Protein 7ANI (pdb70)

Foldseek 3Di:
DDWDKDWDADPQDGLKIKIDIDWDDDPVGIDHDLDDQVVPVVSDPDSWGFDDKDKDKFFAQAKDFFFAAQFKKKKKAWPAAKKWKKKAQCDPVDPRHLEMDIDIGHPVRTIIMIHDGRMTIMMHGHGRMIMMMMTMIGVPGGPDTDDPCPPSNRDDDPDPDGDYDPVSD/DDWDWDADPPDGLKIKIDWDWADDPVGIDTDLDDQVPPVVSDPPPKGWDDKDKDKFFAQAKDFFKAFQFKKKKKAWPAAKKWKKKAQCDPVDPRHLEMDIDIGHPVRTIIMTHGGRMTIMMHGHGRMIMMMMIMMGPDDPDDGPGMDTDDPCHPSNRDDDPDPQGDYDPVSCVVPDPDD

B-factor: mean 23.08, std 9.25, range [12.71, 72.36]

Secondary structure (DSSP, 8-state):
----EEEEE-SSSTT-EEEEE--EEETTEEEEEEEEHHHHGGGSGGG----EEEEEEEETTBEEEEEE-SS-EEEEEEEES-EEEEEEE--TTSTTTT-EEEEEEBTTB--EEEE-TTEEEEEEE-SSEEEEEEEEE-----SEE--TT-TTT----S-S--B-SGGG-/--EEEEE-SSSTT-EEEEE-EEEETTEEEEEEEEHHHHGGGSSTT----EEEEEEEETTBEEEEEE-SS-EEEEEEEES-EEEEEEE--TTSTTTT-EEEEEEBTTB--EEEE-TTEEEEEEE-SSEEEEEEEEE-S-SSSPPSS-EE--TT-TTT----S-SS-B-SGGGGGGS----

Radius of gyration: 20.81 Å; Cα contacts (8 Å, |Δi|>4): 854; chains: 2; bounding box: 48×40×61 Å

Structure (mmCIF, N/CA/C/O backbone):
data_7ANI
#
_entry.id   7ANI
#
_cell.length_a   47.750
_cell.length_b   68.190
_cell.length_c   53.670
_cell.angle_alpha   90.000
_cell.angle_beta   91.360
_cell.angle_gamma   90.000
#
_symmetry.space_group_name_H-M   'P 1 21 1'
#
loop_
_entity.id
_entity.type
_entity.pdbx_description
1 polymer 'Thymidine diphospho-4-keto-rhamnose 3,5-epimerase'
2 non-polymer GLYCEROL
3 water water
#
loop_
_atom_site.group_PDB
_atom_site.id
_atom_site.type_symbol
_atom_site.label_atom_id
_atom_site.label_alt_id
_atom_site.label_comp_id
_atom_site.label_asym_id
_atom_site.label_entity_id
_atom_site.label_seq_id
_atom_site.pdbx_PDB_ins_code
_atom_site.Cartn_x
_atom_site.Cartn_y
_atom_site.Cartn_z
_atom_site.occupancy
_atom_site.B_iso_or_equiv
_atom_site.auth_seq_id
_atom_site.auth_comp_id
_atom_site.auth_asym_id
_atom_site.auth_atom_id
_atom_site.pdbx_PDB_model_num
ATOM 1 N N . MET A 1 3 ? 31.800 27.738 59.366 1.00 41.11 3 MET A N 1
ATOM 2 C CA . MET A 1 3 ? 30.715 27.702 58.328 1.00 37.53 3 MET A CA 1
ATOM 3 C C . MET A 1 3 ? 31.029 26.639 57.298 1.00 36.34 3 MET A C 1
ATOM 4 O O . MET A 1 3 ? 32.159 26.548 56.817 1.00 38.35 3 MET A O 1
ATOM 9 N N . ALA A 1 4 ? 30.021 25.863 56.949 1.00 33.47 4 ALA A N 1
ATOM 10 C CA . ALA A 1 4 ? 30.163 24.843 55.927 1.00 31.79 4 ALA A CA 1
ATOM 11 C C . ALA A 1 4 ? 30.529 25.505 54.579 1.00 28.07 4 ALA A C 1
ATOM 12 O O . ALA A 1 4 ? 30.088 26.614 54.270 1.00 32.48 4 ALA A O 1
ATOM 14 N N . ILE A 1 5 ? 31.377 24.860 53.815 1.00 21.17 5 ILE A N 1
ATOM 15 C CA . ILE A 1 5 ? 31.664 25.296 52.447 1.00 21.26 5 ILE A CA 1
ATOM 16 C C . ILE A 1 5 ? 31.235 24.160 51.563 1.00 19.86 5 ILE A C 1
ATOM 17 O O . ILE A 1 5 ? 31.771 23.042 51.638 1.00 20.53 5 ILE A O 1
ATOM 22 N N . GLU A 1 6 ? 30.241 24.433 50.708 1.00 17.80 6 GLU A N 1
ATOM 23 C CA . GLU A 1 6 ? 29.697 23.412 49.813 1.00 19.47 6 GLU A CA 1
ATOM 24 C C . GLU A 1 6 ? 29.475 23.992 48.411 1.00 16.73 6 GLU A C 1
ATOM 25 O O . GLU A 1 6 ? 29.268 25.206 48.264 1.00 19.17 6 GLU A O 1
ATOM 31 N N . PHE A 1 7 ? 29.510 23.107 47.422 1.00 15.59 7 PHE A N 1
ATOM 32 C CA . PHE A 1 7 ? 29.191 23.490 46.059 1.00 15.28 7 PHE A CA 1
ATOM 33 C C . PHE A 1 7 ? 28.257 22.477 45.424 1.00 16.69 7 PHE A C 1
ATOM 34 O O . PHE A 1 7 ? 28.464 21.285 45.509 1.00 16.89 7 PHE A O 1
ATOM 42 N N . ASN A 1 8 ? 27.240 22.999 44.726 1.00 15.79 8 ASN A N 1
ATOM 43 C CA A ASN A 1 8 ? 26.465 22.199 43.801 0.50 15.83 8 ASN A CA 1
ATOM 44 C CA B ASN A 1 8 ? 26.453 22.188 43.788 0.50 16.10 8 ASN A CA 1
ATOM 45 C C . ASN A 1 8 ? 27.173 22.333 42.461 1.00 15.49 8 ASN A C 1
ATOM 46 O O . ASN A 1 8 ? 27.366 23.452 42.013 1.00 18.68 8 ASN A O 1
ATOM 55 N N . ILE A 1 9 ? 27.564 21.207 41.848 1.00 15.46 9 ILE A N 1
ATOM 56 C CA . ILE A 1 9 ? 28.344 21.231 40.620 1.00 16.89 9 ILE A CA 1
ATOM 57 C C . ILE A 1 9 ? 27.587 20.446 39.548 1.00 16.76 9 ILE A C 1
ATOM 58 O O . ILE A 1 9 ? 27.464 19.240 39.642 1.00 18.43 9 ILE A O 1
ATOM 63 N N . GLN A 1 10 ? 27.067 21.164 38.559 1.00 18.31 10 GLN A N 1
ATOM 64 C CA . GLN A 1 10 ? 26.214 20.556 37.541 1.00 19.28 10 GLN A CA 1
ATOM 65 C C . GLN A 1 10 ? 26.884 20.757 36.186 1.00 18.74 10 GLN A C 1
ATOM 66 O O . GLN A 1 10 ? 27.286 21.849 35.844 1.00 22.17 10 GLN A O 1
ATOM 72 N N . GLU A 1 11 ? 26.999 19.696 35.413 1.00 18.93 11 GLU A N 1
ATOM 73 C CA . GLU A 1 11 ? 27.424 19.841 34.036 1.00 19.97 11 GLU A CA 1
ATOM 74 C C . GLU A 1 11 ? 26.264 20.380 33.208 1.00 19.63 11 GLU A C 1
ATOM 75 O O . GLU A 1 11 ? 25.107 19.984 33.408 1.00 20.87 11 GLU A O 1
ATOM 81 N N . SER A 1 12 ? 26.573 21.300 32.292 1.00 18.71 12 SER A N 1
ATOM 82 C CA . SER A 1 12 ? 25.580 21.810 31.361 1.00 18.67 12 SER A CA 1
ATOM 83 C C . SER A 1 12 ? 25.008 20.687 30.497 1.00 19.99 12 SER A C 1
ATOM 84 O O . SER A 1 12 ? 25.728 19.813 30.012 1.00 20.83 12 SER A O 1
ATOM 87 N N . LYS A 1 13 ? 23.695 20.745 30.321 1.00 19.59 13 LYS A N 1
ATOM 88 C CA . LYS A 1 13 ? 22.937 19.863 29.398 1.00 18.82 13 LYS A CA 1
ATOM 89 C C . LYS A 1 13 ? 22.889 20.411 27.974 1.00 19.94 13 LYS A C 1
ATOM 90 O O . LYS A 1 13 ? 22.369 19.737 27.085 1.00 20.53 13 LYS A O 1
ATOM 96 N N . ILE A 1 14 ? 23.405 21.625 27.782 1.00 20.15 14 ILE A N 1
ATOM 97 C CA . ILE A 1 14 ? 23.345 22.347 26.502 1.00 20.30 14 ILE A CA 1
ATOM 98 C C . ILE A 1 14 ? 24.702 22.313 25.809 1.00 20.00 14 ILE A C 1
ATOM 99 O O . ILE A 1 14 ? 24.790 22.046 24.603 1.00 23.30 14 ILE A O 1
ATOM 104 N N . LEU A 1 15 ? 25.770 22.523 26.584 1.00 19.62 15 LEU A N 1
ATOM 105 C CA . LEU A 1 15 ? 27.122 22.620 26.043 1.00 20.14 15 LEU A CA 1
ATOM 106 C C . LEU A 1 15 ? 28.078 21.711 26.812 1.00 19.42 15 LEU A C 1
ATOM 107 O O . LEU A 1 15 ? 28.402 21.949 27.994 1.00 20.61 15 LEU A O 1
ATOM 112 N N . LYS A 1 16 ? 28.514 20.643 26.176 1.00 21.70 16 LYS A N 1
ATOM 113 C CA . LYS A 1 16 ? 29.349 19.675 26.867 1.00 21.71 16 LYS A CA 1
ATOM 114 C C . LYS A 1 16 ? 30.666 20.321 27.334 1.00 21.20 16 LYS A C 1
ATOM 115 O O . LYS A 1 16 ? 31.362 20.951 26.561 1.00 24.42 16 LYS A O 1
ATOM 121 N N . GLY A 1 17 ? 31.011 20.123 28.610 1.00 19.93 17 GLY A N 1
ATOM 122 C CA . GLY A 1 17 ? 32.263 20.628 29.231 1.00 20.11 17 GLY A CA 1
ATOM 123 C C . GLY A 1 17 ? 32.013 21.831 30.126 1.00 18.72 17 GLY A C 1
ATOM 124 O O . GLY A 1 17 ? 32.830 22.163 30.967 1.00 19.82 17 GLY A O 1
ATOM 125 N N . VAL A 1 18 ? 30.878 22.524 29.955 1.00 17.10 18 VAL A N 1
ATOM 126 C CA . VAL A 1 18 ? 30.555 23.681 30.806 1.00 16.85 18 VAL A CA 1
ATOM 127 C C . VAL A 1 18 ? 30.025 23.194 32.138 1.00 17.38 18 VAL A C 1
ATOM 128 O O . VAL A 1 18 ? 29.253 22.263 32.213 1.00 19.28 18 VAL A O 1
ATOM 132 N N . TYR A 1 19 ? 30.491 23.817 33.224 1.00 16.92 19 TYR A N 1
ATOM 133 C CA . TYR A 1 19 ? 29.938 23.525 34.550 1.00 16.73 19 TYR A CA 1
ATOM 134 C C . TYR A 1 19 ? 29.272 24.748 35.135 1.00 15.99 19 TYR A C 1
ATOM 135 O O . TYR A 1 19 ? 29.724 25.889 34.931 1.00 17.61 19 TYR A O 1
ATOM 144 N N . ILE A 1 20 ? 28.166 24.503 35.853 1.00 16.15 20 ILE A N 1
ATOM 145 C CA . ILE A 1 20 ? 27.421 25.533 36.566 1.00 17.66 20 ILE A CA 1
ATOM 146 C C . ILE A 1 20 ? 27.514 25.154 38.039 1.00 17.22 20 ILE A C 1
ATOM 147 O O . ILE A 1 20 ? 27.029 24.112 38.474 1.00 17.12 20 ILE A O 1
ATOM 152 N N . ILE A 1 21 ? 28.170 26.050 38.774 1.00 15.76 21 ILE A N 1
ATOM 153 C CA . ILE A 1 21 ? 28.581 25.792 40.167 1.00 15.74 21 ILE A CA 1
ATOM 154 C C . ILE A 1 21 ? 27.875 26.798 41.044 1.00 15.76 21 ILE A C 1
ATOM 155 O O . ILE A 1 21 ? 27.896 28.008 40.767 1.00 16.77 21 ILE A O 1
ATOM 160 N N . THR A 1 22 ? 27.182 26.313 42.062 1.00 16.33 22 THR A N 1
ATOM 161 C CA . THR A 1 22 ? 26.478 27.192 42.974 1.00 16.17 22 THR A CA 1
ATOM 162 C C . THR A 1 22 ? 27.010 26.979 44.415 1.00 15.43 22 THR A C 1
ATOM 163 O O . THR A 1 22 ? 26.938 25.869 44.936 1.00 15.70 22 THR A O 1
ATOM 167 N N . PRO A 1 23 ? 27.507 28.048 45.042 1.00 15.45 23 PRO A N 1
ATOM 168 C CA . PRO A 1 23 ? 28.001 27.948 46.431 1.00 15.19 23 PRO A CA 1
ATOM 169 C C . PRO A 1 23 ? 26.853 28.072 47.407 1.00 15.98 23 PRO A C 1
ATOM 170 O O . PRO A 1 23 ? 25.798 28.627 47.073 1.00 18.42 23 PRO A O 1
ATOM 174 N N . ASN A 1 24 ? 27.030 27.578 48.633 1.00 16.42 24 ASN A N 1
ATOM 175 C CA . ASN A 1 24 ? 26.124 27.953 49.691 1.00 17.68 24 ASN A CA 1
ATOM 176 C C . ASN A 1 24 ? 26.477 29.400 50.079 1.00 18.20 24 ASN A C 1
ATOM 177 O O . ASN A 1 24 ? 27.603 29.849 49.874 1.00 21.42 24 ASN A O 1
ATOM 182 N N . LYS A 1 25 ? 25.532 30.134 50.591 1.00 18.67 25 LYS A N 1
ATOM 183 C CA A LYS A 1 25 ? 25.739 31.499 51.007 0.50 21.28 25 LYS A CA 1
ATOM 184 C CA B LYS A 1 25 ? 25.726 31.522 51.013 0.50 20.98 25 LYS A CA 1
ATOM 185 C C . LYS A 1 25 ? 25.038 31.727 52.333 1.00 22.43 25 LYS A C 1
ATOM 186 O O . LYS A 1 25 ? 23.974 31.167 52.584 1.00 28.47 25 LYS A O 1
ATOM 197 N N . PHE A 1 26 ? 25.654 32.546 53.179 1.00 21.96 26 PHE A N 1
ATOM 198 C CA . PHE A 1 26 ? 25.102 32.900 54.476 1.00 23.55 26 PHE A CA 1
ATOM 199 C C . PHE A 1 26 ? 24.717 34.366 54.397 1.00 22.65 26 PHE A C 1
ATOM 200 O O . PHE A 1 26 ? 25.581 35.188 54.201 1.00 25.94 26 PHE A O 1
ATOM 208 N N . ARG A 1 27 ? 23.423 34.673 54.514 1.00 20.60 27 ARG A N 1
ATOM 209 C CA . ARG A 1 27 ? 22.917 36.041 54.436 1.00 21.54 27 ARG A CA 1
ATOM 210 C C . ARG A 1 27 ? 22.227 36.421 55.721 1.00 20.53 27 ARG A C 1
ATOM 211 O O . ARG A 1 27 ? 21.471 35.619 56.290 1.00 24.20 27 ARG A O 1
ATOM 219 N N . ASP A 1 28 ? 22.447 37.669 56.152 1.00 19.32 28 ASP A N 1
ATOM 220 C CA . ASP A 1 28 ? 21.649 38.259 57.211 1.00 21.38 28 ASP A CA 1
ATOM 221 C C . ASP A 1 28 ? 21.525 39.758 56.955 1.00 19.07 28 ASP A C 1
ATOM 222 O O . ASP A 1 28 ? 21.888 40.218 55.881 1.00 20.04 28 ASP A O 1
ATOM 227 N N . LEU A 1 29 ? 20.992 40.516 57.911 1.00 19.31 29 LEU A N 1
ATOM 228 C CA . LEU A 1 29 ? 20.790 41.932 57.721 1.00 20.49 29 LEU A CA 1
ATOM 229 C C . LEU A 1 29 ? 22.066 42.730 57.476 1.00 19.01 29 LEU A C 1
ATOM 230 O O . LEU A 1 29 ? 22.029 43.836 56.926 1.00 21.22 29 LEU A O 1
ATOM 235 N N . ARG A 1 30 ? 23.205 42.228 57.963 1.00 18.07 30 ARG A N 1
ATOM 236 C CA . ARG A 1 30 ? 24.479 42.917 57.766 1.00 17.91 30 ARG A CA 1
ATOM 237 C C . ARG A 1 30 ? 25.071 42.755 56.377 1.00 16.35 30 ARG A C 1
ATOM 238 O O . ARG A 1 30 ? 25.933 43.548 55.969 1.00 16.33 30 ARG A O 1
ATOM 246 N N . GLY A 1 31 ? 24.723 41.666 55.701 1.00 15.82 31 GLY A N 1
ATOM 247 C CA . GLY A 1 31 ? 25.310 41.326 54.412 1.00 17.68 31 GLY A CA 1
ATOM 248 C C . GLY A 1 31 ? 25.345 39.838 54.158 1.00 16.08 31 GLY A C 1
ATOM 249 O O . GLY A 1 31 ? 24.463 39.110 54.622 1.00 18.60 31 GLY A O 1
ATOM 250 N N . GLU A 1 32 ? 26.339 39.390 53.396 1.00 16.16 32 GLU A N 1
ATOM 251 C CA . GLU A 1 32 ? 26.471 38.006 52.992 1.00 17.63 32 GLU A CA 1
ATOM 252 C C . GLU A 1 32 ? 27.917 37.564 52.992 1.00 17.45 32 GLU A C 1
ATOM 253 O O . GLU A 1 32 ? 28.800 38.343 52.658 1.00 16.62 32 GLU A O 1
ATOM 259 N N . ILE A 1 33 ? 28.128 36.285 53.303 1.00 17.44 33 ILE A N 1
ATOM 260 C CA . ILE A 1 33 ? 29.431 35.640 53.259 1.00 17.57 33 ILE A CA 1
ATOM 261 C C . ILE A 1 33 ? 29.304 34.386 52.401 1.00 16.90 33 ILE A C 1
ATOM 262 O O . ILE A 1 33 ? 28.374 33.610 52.569 1.00 19.33 33 ILE A O 1
ATOM 267 N N . TRP A 1 34 ? 30.291 34.151 51.531 1.00 16.32 34 TRP A N 1
ATOM 268 C CA . TRP A 1 34 ? 30.303 32.936 50.709 1.00 15.42 34 TRP A CA 1
ATOM 269 C C . TRP A 1 34 ? 31.688 32.667 50.133 1.00 15.18 34 TRP A C 1
ATOM 270 O O . TRP A 1 34 ? 32.472 33.608 49.949 1.00 16.85 34 TRP A O 1
ATOM 281 N N . THR A 1 35 ? 31.954 31.391 49.851 1.00 14.32 35 THR A N 1
ATOM 282 C CA . THR A 1 35 ? 33.204 30.963 49.254 1.00 14.62 35 THR A CA 1
ATOM 283 C C . THR A 1 35 ? 32.959 30.639 47.766 1.00 15.16 35 THR A C 1
ATOM 284 O O . THR A 1 35 ? 32.114 29.809 47.437 1.00 16.54 35 THR A O 1
ATOM 288 N N . ALA A 1 36 ? 33.688 31.342 46.894 1.00 14.06 36 ALA A N 1
ATOM 289 C CA . ALA A 1 36 ? 33.523 31.206 45.439 1.00 15.06 36 ALA A CA 1
ATOM 290 C C . ALA A 1 36 ? 34.275 30.033 44.857 1.00 13.89 36 ALA A C 1
ATOM 291 O O . ALA A 1 36 ? 33.994 29.567 43.784 1.00 15.52 36 ALA A O 1
ATOM 293 N N . PHE A 1 37 ? 35.344 29.600 45.565 1.00 13.99 37 PHE A N 1
ATOM 294 C CA . PHE A 1 37 ? 36.289 28.639 44.994 1.00 13.80 37 PHE A CA 1
ATOM 295 C C . PHE A 1 37 ? 37.088 27.976 46.104 1.00 12.99 37 PHE A C 1
ATOM 296 O O . PHE A 1 37 ? 37.557 28.694 47.019 1.00 14.30 37 PHE A O 1
ATOM 304 N N . THR A 1 38 ? 37.250 26.664 45.999 1.00 13.54 38 THR A N 1
ATOM 305 C CA . THR A 1 38 ? 38.376 26.008 46.665 1.00 13.99 38 THR A CA 1
ATOM 306 C C . THR A 1 38 ? 39.098 25.162 45.636 1.00 13.53 38 THR A C 1
ATOM 307 O O . THR A 1 38 ? 38.482 24.601 44.704 1.00 14.68 38 THR A O 1
ATOM 311 N N . SER A 1 39 ? 40.433 25.052 45.781 1.00 14.51 39 SER A N 1
ATOM 312 C CA . SER A 1 39 ? 41.219 24.263 44.844 1.00 15.55 39 SER A CA 1
ATOM 313 C C . SER A 1 39 ? 40.746 22.822 44.862 1.00 15.56 39 SER A C 1
ATOM 314 O O . SER A 1 39 ? 40.573 22.189 43.834 1.00 17.01 39 SER A O 1
ATOM 317 N N . LYS A 1 40 ? 40.593 22.281 46.067 1.00 15.83 40 LYS A N 1
ATOM 318 C CA . LYS A 1 40 ? 40.188 20.908 46.215 1.00 20.52 40 LYS A CA 1
ATOM 319 C C . LYS A 1 40 ? 38.901 20.560 45.479 1.00 19.21 40 LYS A C 1
ATOM 320 O O . LYS A 1 40 ? 38.830 19.508 44.854 1.00 22.52 40 LYS A O 1
ATOM 326 N N . ALA A 1 41 ? 37.870 21.423 45.577 1.00 18.83 41 ALA A N 1
ATOM 327 C CA . ALA A 1 41 ? 36.570 21.123 45.005 1.00 18.40 41 ALA A CA 1
ATOM 328 C C . ALA A 1 41 ? 36.496 21.442 43.509 1.00 18.37 41 ALA A C 1
ATOM 329 O O . ALA A 1 41 ? 35.714 20.787 42.773 1.00 22.58 41 ALA A O 1
ATOM 331 N N . VAL A 1 42 ? 37.213 22.468 43.073 1.00 16.64 42 VAL A N 1
ATOM 332 C CA . VAL A 1 42 ? 36.990 23.031 41.714 1.00 15.84 42 VAL A CA 1
ATOM 333 C C . VAL A 1 42 ? 38.138 22.785 40.737 1.00 16.19 42 VAL A C 1
ATOM 334 O O . VAL A 1 42 ? 37.904 22.527 39.545 1.00 16.96 42 VAL A O 1
ATOM 338 N N . ASP A 1 43 ? 39.400 22.794 41.205 1.00 16.50 43 ASP A N 1
ATOM 339 C CA . ASP A 1 43 ? 40.497 22.463 40.285 1.00 15.94 43 ASP A CA 1
ATOM 340 C C . ASP A 1 43 ? 40.343 21.025 39.723 1.00 16.51 43 ASP A C 1
ATOM 341 O O . ASP A 1 43 ? 40.793 20.770 38.623 1.00 17.70 43 ASP A O 1
ATOM 346 N N . LYS A 1 44 ? 39.682 20.138 40.482 1.00 17.79 44 LYS A N 1
ATOM 347 C CA . LYS A 1 44 ? 39.437 18.762 40.075 1.00 18.65 44 LYS A CA 1
ATOM 348 C C . LYS A 1 44 ? 38.650 18.668 38.755 1.00 17.53 44 LYS A C 1
ATOM 349 O O . LYS A 1 44 ? 38.711 17.632 38.102 1.00 20.21 44 LYS A O 1
ATOM 355 N N . LEU A 1 45 ? 37.937 19.740 38.383 1.00 17.17 45 LEU A N 1
ATOM 356 C CA . LEU A 1 45 ? 37.148 19.764 37.149 1.00 17.12 45 LEU A CA 1
ATOM 357 C C . LEU A 1 45 ? 37.958 20.019 35.892 1.00 17.97 45 LEU A C 1
ATOM 358 O O . LEU A 1 45 ? 37.470 19.750 34.777 1.00 20.58 45 LEU A O 1
ATOM 363 N N . LEU A 1 46 ? 39.172 20.511 36.048 1.00 17.59 46 LEU A N 1
ATOM 364 C CA . LEU A 1 46 ? 40.081 20.775 34.947 1.00 17.17 46 LEU A CA 1
ATOM 365 C C . LEU A 1 46 ? 40.802 19.505 34.515 1.00 18.38 46 LEU A C 1
ATOM 366 O O . LEU A 1 46 ? 40.958 18.556 35.296 1.00 18.84 46 LEU A O 1
ATOM 371 N N . PRO A 1 47 ? 41.317 19.492 33.285 1.00 18.95 47 PRO A N 1
ATOM 372 C CA . PRO A 1 47 ? 41.999 18.308 32.826 1.00 20.15 47 PRO A CA 1
ATOM 373 C C . PRO A 1 47 ? 43.441 18.151 33.293 1.00 19.61 47 PRO A C 1
ATOM 374 O O . PRO A 1 47 ? 44.181 19.131 33.349 1.00 20.98 47 PRO A O 1
ATOM 378 N N . ASN A 1 48 ? 43.827 16.906 33.582 1.00 20.00 48 ASN A N 1
ATOM 379 C CA . ASN A 1 48 ? 45.259 16.536 33.728 1.00 21.67 48 ASN A CA 1
ATOM 380 C C . ASN A 1 48 ? 46.066 17.416 34.711 1.00 20.91 48 ASN A C 1
ATOM 381 O O . ASN A 1 48 ? 47.257 17.795 34.494 1.00 22.10 48 ASN A O 1
ATOM 386 N N . GLY A 1 49 ? 45.445 17.698 35.844 1.00 19.88 49 GLY A N 1
ATOM 387 C CA . GLY A 1 49 ? 46.151 18.418 36.900 1.00 19.22 49 GLY A CA 1
ATOM 388 C C . GLY A 1 49 ? 46.261 19.904 36.692 1.00 19.34 49 GLY A C 1
ATOM 389 O O . GLY A 1 49 ? 46.855 20.567 37.532 1.00 20.77 49 GLY A O 1
ATOM 390 N N . LEU A 1 50 ? 45.701 20.454 35.600 1.00 18.42 50 LEU A N 1
ATOM 391 C CA . LEU A 1 50 ? 45.704 21.914 35.439 1.00 17.11 50 LEU A CA 1
ATOM 392 C C . LEU A 1 50 ? 45.016 22.589 36.623 1.00 16.66 50 LEU A C 1
ATOM 393 O O . LEU A 1 50 ? 44.035 22.078 37.153 1.00 16.79 50 LEU A O 1
ATOM 398 N N . LYS A 1 51 ? 45.486 23.782 36.990 1.00 16.00 51 LYS A N 1
ATOM 399 C CA . LYS A 1 51 ? 44.895 24.518 38.089 1.00 16.74 51 LYS A CA 1
ATOM 400 C C . LYS A 1 51 ? 44.634 25.954 37.717 1.00 15.30 51 LYS A C 1
ATOM 401 O O . LYS A 1 51 ? 45.366 26.524 36.918 1.00 16.51 51 LYS A O 1
ATOM 407 N N . PHE A 1 52 ? 43.604 26.550 38.307 1.00 14.07 52 PHE A N 1
ATOM 408 C CA . PHE A 1 52 ? 43.440 28.008 38.184 1.00 13.67 52 PHE A CA 1
ATOM 409 C C . PHE A 1 52 ? 44.583 28.737 38.897 1.00 14.85 52 PHE A C 1
ATOM 410 O O . PHE A 1 52 ? 44.950 28.421 40.043 1.00 17.77 52 PHE A O 1
ATOM 418 N N . ILE A 1 53 ? 45.144 29.731 38.228 1.00 14.54 53 ILE A N 1
ATOM 419 C CA . ILE A 1 53 ? 46.397 30.408 38.676 1.00 15.88 53 ILE A CA 1
ATOM 420 C C . ILE A 1 53 ? 46.340 31.933 38.627 1.00 15.56 53 ILE A C 1
ATOM 421 O O . ILE A 1 53 ? 47.300 32.588 38.988 1.00 17.35 53 ILE A O 1
ATOM 426 N N . HIS A 1 54 ? 45.212 32.519 38.215 1.00 16.16 54 HIS A N 1
ATOM 427 C CA . HIS A 1 54 ? 45.113 33.963 38.037 1.00 17.08 54 HIS A CA 1
ATOM 428 C C . HIS A 1 54 ? 43.683 34.365 38.506 1.00 15.73 54 HIS A C 1
ATOM 429 O O . HIS A 1 54 ? 42.701 33.628 38.254 1.00 18.51 54 HIS A O 1
ATOM 436 N N . ASP A 1 55 ? 43.556 35.515 39.153 1.00 14.07 55 ASP A N 1
ATOM 437 C CA . ASP A 1 55 ? 42.256 36.076 39.566 1.00 13.31 55 ASP A CA 1
ATOM 438 C C . ASP A 1 55 ? 42.159 37.488 39.009 1.00 14.86 55 ASP A C 1
ATOM 439 O O . ASP A 1 55 ? 43.077 38.323 39.248 1.00 15.51 55 ASP A O 1
ATOM 444 N N . LYS A 1 56 ? 41.045 37.757 38.316 1.00 14.57 56 LYS A N 1
ATOM 445 C CA . LYS A 1 56 ? 40.864 39.050 37.647 1.00 15.02 56 LYS A CA 1
ATOM 446 C C . LYS A 1 56 ? 39.525 39.641 37.993 1.00 13.83 56 LYS A C 1
ATOM 447 O O . LYS A 1 56 ? 38.541 38.906 38.225 1.00 14.95 56 LYS A O 1
ATOM 453 N N . PHE A 1 57 ? 39.469 40.984 37.996 1.00 13.03 57 PHE A N 1
ATOM 454 C CA . PHE A 1 57 ? 38.205 41.676 38.215 1.00 13.20 57 PHE A CA 1
ATOM 455 C C . PHE A 1 57 ? 37.978 42.682 37.081 1.00 14.59 57 PHE A C 1
ATOM 456 O O . PHE A 1 57 ? 38.900 43.323 36.597 1.00 16.10 57 PHE A O 1
ATOM 464 N N . ILE A 1 58 ? 36.713 42.801 36.660 1.00 14.01 58 ILE A N 1
ATOM 465 C CA . ILE A 1 58 ? 36.277 43.837 35.691 1.00 15.28 58 ILE A CA 1
ATOM 466 C C . ILE A 1 58 ? 35.113 44.578 36.288 1.00 14.32 58 ILE A C 1
ATOM 467 O O . ILE A 1 58 ? 34.051 43.974 36.507 1.00 14.98 58 ILE A O 1
ATOM 472 N N . HIS A 1 59 ? 35.268 45.889 36.566 1.00 14.76 59 HIS A N 1
ATOM 473 C CA . HIS A 1 59 ? 34.151 46.687 37.085 1.00 14.59 59 HIS A CA 1
ATOM 474 C C . HIS A 1 59 ? 33.659 47.489 35.901 1.00 16.44 59 HIS A C 1
ATOM 475 O O . HIS A 1 59 ? 34.413 48.225 35.321 1.00 20.49 59 HIS A O 1
ATOM 482 N N . SER A 1 60 ? 32.376 47.346 35.554 1.00 15.28 60 SER A N 1
ATOM 483 C CA . SER A 1 60 ? 31.801 48.037 34.395 1.00 15.90 60 SER A CA 1
ATOM 484 C C . SER A 1 60 ? 30.534 48.782 34.785 1.00 15.17 60 SER A C 1
ATOM 485 O O . SER A 1 60 ? 29.769 48.316 35.614 1.00 16.79 60 SER A O 1
ATOM 488 N N . LYS A 1 61 ? 30.303 49.908 34.102 1.00 16.71 61 LYS A N 1
ATOM 489 C CA . LYS A 1 61 ? 29.096 50.672 34.289 1.00 18.62 61 LYS A CA 1
ATOM 490 C C . LYS A 1 61 ? 27.885 50.026 33.590 1.00 17.45 61 LYS A C 1
ATOM 491 O O . LYS A 1 61 ? 28.016 49.123 32.753 1.00 17.26 61 LYS A O 1
ATOM 497 N N . HIS A 1 62 ? 26.711 50.445 34.045 1.00 17.67 62 HIS A N 1
ATOM 498 C CA . HIS A 1 62 ? 25.446 50.094 33.409 1.00 18.28 62 HIS A CA 1
ATOM 499 C C . HIS A 1 62 ? 25.526 50.152 31.880 1.00 17.41 62 HIS A C 1
ATOM 500 O O . HIS A 1 62 ? 26.020 51.096 31.298 1.00 19.37 62 HIS A O 1
ATOM 507 N N . ASN A 1 63 ? 25.015 49.078 31.271 1.00 17.42 63 ASN A N 1
ATOM 508 C CA . ASN A 1 63 ? 24.796 48.976 29.828 1.00 17.54 63 ASN A CA 1
ATOM 509 C C . ASN A 1 63 ? 26.061 48.659 29.042 1.00 16.33 63 ASN A C 1
ATOM 510 O O . ASN A 1 63 ? 26.049 48.602 27.823 1.00 17.10 63 ASN A O 1
ATOM 515 N N . VAL A 1 64 ? 27.173 48.424 29.772 1.00 16.31 64 VAL A N 1
ATOM 516 C CA . VAL A 1 64 ? 28.406 47.986 29.115 1.00 16.05 64 VAL A CA 1
ATOM 517 C C . VAL A 1 64 ? 28.328 46.494 28.785 1.00 16.93 64 VAL A C 1
ATOM 518 O O . VAL A 1 64 ? 27.915 45.663 29.632 1.00 17.53 64 VAL A O 1
ATOM 522 N N . ILE A 1 65 ? 28.847 46.139 27.615 1.00 16.57 65 ILE A N 1
ATOM 523 C CA . ILE A 1 65 ? 29.023 44.754 27.240 1.00 15.70 65 ILE A CA 1
ATOM 524 C C . ILE A 1 65 ? 30.514 44.453 27.032 1.00 16.11 65 ILE A C 1
ATOM 525 O O . ILE A 1 65 ? 31.264 45.287 26.544 1.00 17.78 65 ILE A O 1
ATOM 530 N N . ARG A 1 66 ? 30.893 43.261 27.445 1.00 17.33 66 ARG A N 1
ATOM 531 C CA . ARG A 1 66 ? 32.269 42.773 27.283 1.00 16.96 66 ARG A CA 1
ATOM 532 C C . ARG A 1 66 ? 32.180 41.438 26.548 1.00 17.03 66 ARG A C 1
ATOM 533 O O . ARG A 1 66 ? 31.381 40.596 26.918 1.00 18.64 66 ARG A O 1
ATOM 541 N N . GLY A 1 67 ? 33.010 41.238 25.545 1.00 17.31 67 GLY A N 1
ATOM 542 C CA . GLY A 1 67 ? 33.077 39.980 24.808 1.00 18.55 67 GLY A CA 1
ATOM 543 C C . GLY A 1 67 ? 32.757 40.161 23.350 1.00 18.42 67 GLY A C 1
ATOM 544 O O . GLY A 1 67 ? 32.672 41.305 22.885 1.00 22.24 67 GLY A O 1
ATOM 545 N N . ILE A 1 68 ? 32.613 39.077 22.591 1.00 18.09 68 ILE A N 1
ATOM 546 C CA . ILE A 1 68 ? 32.773 37.678 22.976 1.00 17.89 68 ILE A CA 1
ATOM 547 C C . ILE A 1 68 ? 34.215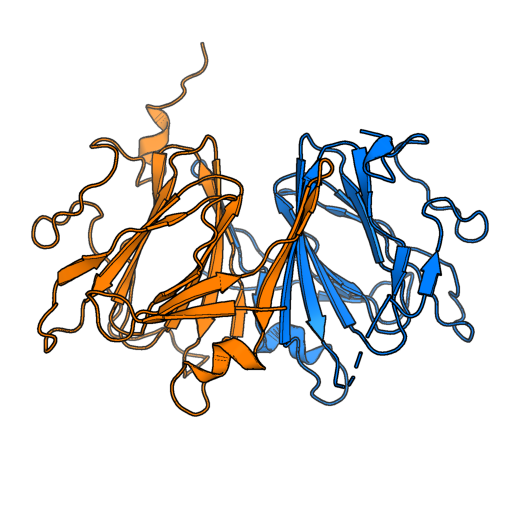 37.255 22.735 1.00 18.29 68 ILE A C 1
ATOM 548 O O . ILE A 1 68 ? 34.699 37.407 21.636 1.00 21.03 68 ILE A O 1
ATOM 553 N N . HIS A 1 69 ? 34.904 36.776 23.780 1.00 16.87 69 HIS A N 1
ATOM 554 C CA . HIS A 1 69 ? 36.351 36.475 23.709 1.00 18.12 69 HIS A CA 1
ATOM 555 C C . HIS A 1 69 ? 36.643 35.055 24.135 1.00 17.96 69 HIS A C 1
ATOM 556 O O . HIS A 1 69 ? 36.123 34.605 25.147 1.00 18.76 69 HIS A O 1
ATOM 563 N N . GLY A 1 70 ? 37.570 34.409 23.444 1.00 17.91 70 GLY A N 1
ATOM 564 C CA . GLY A 1 70 ? 38.064 33.112 23.876 1.00 18.99 70 GLY A CA 1
ATOM 565 C C . GLY A 1 70 ? 39.364 32.733 23.229 1.00 20.11 70 GLY A C 1
ATOM 566 O O . GLY A 1 70 ? 39.895 33.477 22.416 1.00 19.45 70 GLY A O 1
ATOM 567 N N . ASP A 1 71 ? 39.857 31.545 23.579 1.00 22.51 71 ASP A N 1
ATOM 568 C CA . ASP A 1 71 ? 41.007 30.959 22.874 1.00 24.36 71 ASP A CA 1
ATOM 569 C C . ASP A 1 71 ? 40.956 29.432 23.020 1.00 25.96 71 ASP A C 1
ATOM 570 O O . ASP A 1 71 ? 39.966 28.913 23.510 1.00 31.53 71 ASP A O 1
ATOM 575 N N . VAL A 1 72 ? 41.951 28.713 22.519 1.00 25.28 72 VAL A N 1
ATOM 576 C CA . VAL A 1 72 ? 41.896 27.241 22.564 1.00 28.73 72 VAL A CA 1
ATOM 577 C C . VAL A 1 72 ? 42.658 26.642 23.740 1.00 28.90 72 VAL A C 1
ATOM 578 O O . VAL A 1 72 ? 42.720 25.422 23.855 1.00 32.13 72 VAL A O 1
ATOM 582 N N . LYS A 1 73 ? 43.211 27.490 24.615 1.00 26.17 73 LYS A N 1
ATOM 583 C CA . LYS A 1 73 ? 44.028 27.011 25.730 1.00 27.63 73 LYS A CA 1
ATOM 584 C C . LYS A 1 73 ? 43.513 27.362 27.112 1.00 25.85 73 LYS A C 1
ATOM 585 O O . LYS A 1 73 ? 43.842 26.655 28.083 1.00 31.54 73 LYS A O 1
ATOM 591 N N . THR A 1 74 ? 42.719 28.405 27.236 1.00 22.91 74 THR A N 1
ATOM 592 C CA . THR A 1 74 ? 42.399 28.988 28.530 1.00 20.57 74 THR A CA 1
ATOM 593 C C . THR A 1 74 ? 41.043 28.558 29.060 1.00 20.02 74 THR A C 1
ATOM 594 O O . THR A 1 74 ? 40.023 28.694 28.372 1.00 22.36 74 THR A O 1
ATOM 598 N N . TYR A 1 75 ? 41.034 28.031 30.286 1.00 17.39 75 TYR A N 1
ATOM 599 C CA . TYR A 1 75 ? 39.800 27.752 31.029 1.00 17.02 75 TYR A CA 1
ATOM 600 C C . TYR A 1 75 ? 39.515 28.945 31.940 1.00 16.19 75 TYR A C 1
ATOM 601 O O . TYR A 1 75 ? 40.451 29.496 32.546 1.00 17.68 75 TYR A O 1
ATOM 610 N N . LYS A 1 76 ? 38.238 29.283 32.122 1.00 15.57 76 LYS A N 1
ATOM 611 C CA . LYS A 1 76 ? 37.816 30.404 32.975 1.00 14.78 76 LYS A CA 1
ATOM 612 C C . LYS A 1 76 ? 36.753 29.977 33.960 1.00 14.29 76 LYS A C 1
ATOM 613 O O . LYS A 1 76 ? 35.985 29.031 33.702 1.00 16.26 76 LYS A O 1
ATOM 619 N N . LEU A 1 77 ? 36.692 30.667 35.087 1.00 14.03 77 LEU A N 1
ATOM 620 C CA . LEU A 1 77 ? 35.634 30.452 36.094 1.00 13.10 77 LEU A CA 1
ATOM 621 C C . LEU A 1 77 ? 35.087 31.803 36.438 1.00 14.27 77 LEU A C 1
ATOM 622 O O . LEU A 1 77 ? 35.794 32.592 37.059 1.00 16.28 77 LEU A O 1
ATOM 627 N N . ALA A 1 78 ? 33.823 32.087 36.099 1.00 14.42 78 ALA A N 1
ATOM 628 C CA . ALA A 1 78 ? 33.310 33.443 36.137 1.00 14.68 78 ALA A CA 1
ATOM 629 C C . ALA A 1 78 ? 32.030 33.620 36.947 1.00 13.35 78 ALA A C 1
ATOM 630 O O . ALA A 1 78 ? 31.112 32.779 36.897 1.00 14.80 78 ALA A O 1
ATOM 632 N N . THR A 1 79 ? 31.947 34.766 37.622 1.00 12.71 79 THR A N 1
ATOM 633 C CA . THR A 1 79 ? 30.691 35.113 38.316 1.00 12.97 79 THR A CA 1
ATOM 634 C C . THR A 1 79 ? 30.636 36.645 38.497 1.00 13.43 79 THR A C 1
ATOM 635 O O . THR A 1 79 ? 31.530 37.358 38.043 1.00 14.73 79 THR A O 1
ATOM 639 N N . CYS A 1 80 ? 29.557 37.125 39.117 1.00 14.07 80 CYS A N 1
ATOM 640 C CA . CYS A 1 80 ? 29.358 38.524 39.430 1.00 13.68 80 CYS A CA 1
ATOM 641 C C . CYS A 1 80 ? 29.246 38.666 40.927 1.00 14.53 80 CYS A C 1
ATOM 642 O O . CYS A 1 80 ? 28.350 38.096 41.534 1.00 15.90 80 CYS A O 1
ATOM 645 N N . VAL A 1 81 ? 30.155 39.465 41.515 1.00 13.95 81 VAL A N 1
ATOM 646 C CA . VAL A 1 81 ? 30.198 39.617 42.971 1.00 14.78 81 VAL A CA 1
ATOM 647 C C . VAL A 1 81 ? 29.618 40.939 43.472 1.00 14.83 81 VAL A C 1
ATOM 648 O O . VAL A 1 81 ? 29.564 41.183 44.676 1.00 16.69 81 VAL A O 1
ATOM 652 N N . TYR A 1 82 ? 29.150 41.789 42.542 1.00 15.99 82 TYR A N 1
ATOM 653 C CA . TYR A 1 82 ? 28.383 42.988 42.899 1.00 16.57 82 TYR A CA 1
ATOM 654 C C . TYR A 1 82 ? 27.521 43.339 41.700 1.00 16.02 82 TYR A C 1
ATOM 655 O O . TYR A 1 82 ? 28.043 43.426 40.607 1.00 16.38 82 TYR A O 1
ATOM 664 N N . GLY A 1 83 ? 26.232 43.559 41.938 1.00 15.08 83 GLY A N 1
ATOM 665 C CA . GLY A 1 83 ? 25.329 43.967 40.875 1.00 15.82 83 GLY A CA 1
ATOM 666 C C . GLY A 1 83 ? 24.715 42.764 40.152 1.00 15.37 83 GLY A C 1
ATOM 667 O O . GLY A 1 83 ? 24.533 41.683 40.726 1.00 16.45 83 GLY A O 1
ATOM 668 N N . GLU A 1 84 ? 24.374 42.995 38.869 1.00 14.76 84 GLU A N 1
ATOM 669 C CA . GLU A 1 84 ? 23.744 41.951 38.062 1.00 15.71 84 GLU A CA 1
ATOM 670 C C . GLU A 1 84 ? 24.315 41.979 36.656 1.00 14.79 84 GLU A C 1
ATOM 671 O O . GLU A 1 84 ? 24.489 43.072 36.098 1.00 15.43 84 GLU A O 1
ATOM 677 N N . ILE A 1 85 ? 24.569 40.775 36.117 1.00 14.72 85 ILE A N 1
ATOM 678 C CA . ILE A 1 85 ? 24.991 40.598 34.737 1.00 14.28 85 ILE A CA 1
ATOM 679 C C . ILE A 1 85 ? 24.123 39.552 34.031 1.00 15.30 85 ILE A C 1
ATOM 680 O O . ILE A 1 85 ? 23.541 38.684 34.659 1.00 15.89 85 ILE A O 1
ATOM 685 N N . HIS A 1 86 ? 24.108 39.653 32.710 1.00 14.20 86 HIS A N 1
ATOM 686 C CA . HIS A 1 86 ? 23.797 38.505 31.867 1.00 14.14 86 HIS A CA 1
ATOM 687 C C . HIS A 1 86 ? 25.138 37.942 31.386 1.00 14.31 86 HIS A C 1
ATOM 688 O O . HIS A 1 86 ? 25.849 38.618 30.669 1.00 15.82 86 HIS A O 1
ATOM 695 N N . GLN A 1 87 ? 25.424 36.705 31.786 1.00 14.31 87 GLN A N 1
ATOM 696 C CA . GLN A 1 87 ? 26.674 36.027 31.417 1.00 14.70 87 GLN A CA 1
ATOM 697 C C . GLN A 1 87 ? 26.382 35.025 30.311 1.00 16.05 87 GLN A C 1
ATOM 698 O O . GLN A 1 87 ? 25.420 34.238 30.447 1.00 17.69 87 GLN A O 1
ATOM 704 N N . VAL A 1 88 ? 27.219 35.020 29.289 1.00 14.89 88 VAL A N 1
ATOM 705 C CA . VAL A 1 88 ? 26.965 34.177 28.107 1.00 16.35 88 VAL A CA 1
ATOM 706 C C . VAL A 1 88 ? 28.230 33.384 27.796 1.00 16.68 88 VAL A C 1
ATOM 707 O O . VAL A 1 88 ? 29.349 33.936 27.801 1.00 16.55 88 VAL A O 1
ATOM 711 N N . VAL A 1 89 ? 28.030 32.087 27.535 1.00 16.66 89 VAL A N 1
ATOM 712 C CA A VAL A 1 89 ? 29.101 31.221 27.036 0.50 16.89 89 VAL A CA 1
ATOM 713 C CA B VAL A 1 89 ? 29.072 31.215 27.065 0.50 16.89 89 VAL A CA 1
ATOM 714 C C . VAL A 1 89 ? 28.682 30.660 25.691 1.00 16.05 89 VAL A C 1
ATOM 715 O O . VAL A 1 89 ? 27.539 30.278 25.500 1.00 17.17 89 VAL A O 1
ATOM 722 N N . VAL A 1 90 ? 29.634 30.627 24.756 1.00 16.60 90 VAL A N 1
ATOM 723 C CA . VAL A 1 90 ? 29.404 30.197 23.390 1.00 17.19 90 VAL A CA 1
ATOM 724 C C . VAL A 1 90 ? 30.394 29.084 23.059 1.00 17.96 90 VAL A C 1
ATOM 725 O O . VAL A 1 90 ? 31.605 29.253 23.233 1.00 18.97 90 VAL A O 1
ATOM 729 N N . ASP A 1 91 ? 29.896 27.957 22.547 1.00 18.16 91 ASP A N 1
ATOM 730 C CA . ASP A 1 91 ? 30.789 26.898 22.115 1.00 21.35 91 ASP A CA 1
ATOM 731 C C . ASP A 1 91 ? 31.432 27.305 20.791 1.00 20.94 91 ASP A C 1
ATOM 732 O O . ASP A 1 91 ? 30.739 27.405 19.796 1.00 25.15 91 ASP A O 1
ATOM 737 N N . CYS A 1 92 ? 32.741 27.590 20.783 1.00 20.90 92 CYS A N 1
ATOM 738 C CA . CYS A 1 92 ? 33.453 27.989 19.578 1.00 23.64 92 CYS A CA 1
ATOM 739 C C . CYS A 1 92 ? 34.418 26.900 19.065 1.00 25.13 92 CYS A C 1
ATOM 740 O O . CYS A 1 92 ? 35.386 27.208 18.361 1.00 30.91 92 CYS A O 1
ATOM 743 N N . ARG A 1 93 ? 34.133 25.640 19.391 1.00 26.81 93 ARG A N 1
ATOM 744 C CA . ARG A 1 93 ? 34.891 24.498 18.896 1.00 29.74 93 ARG A CA 1
ATOM 745 C C . ARG A 1 93 ? 34.227 24.068 17.571 1.00 34.96 93 ARG A C 1
ATOM 746 O O . ARG A 1 93 ? 33.134 23.511 17.576 1.00 33.84 93 ARG A O 1
ATOM 754 N N . LYS A 1 94 ? 34.903 24.295 16.448 1.00 37.05 94 LYS A N 1
ATOM 755 C CA . LYS A 1 94 ? 34.337 23.983 15.115 1.00 36.78 94 LYS A CA 1
ATOM 756 C C . LYS A 1 94 ? 33.847 22.549 14.893 1.00 38.82 94 LYS A C 1
ATOM 757 O O . LYS A 1 94 ? 32.893 22.330 14.157 1.00 43.56 94 LYS A O 1
ATOM 763 N N . ASP A 1 95 ? 34.509 21.591 15.523 1.00 42.29 95 ASP A N 1
ATOM 764 C CA . ASP A 1 95 ? 34.182 20.150 15.423 1.00 45.40 95 ASP A CA 1
ATOM 765 C C . ASP A 1 95 ? 33.029 19.700 16.349 1.00 40.91 95 ASP A C 1
ATOM 766 O O . ASP A 1 95 ? 32.579 18.547 16.284 1.00 45.98 95 ASP A O 1
ATOM 771 N N . SER A 1 96 ? 32.588 20.596 17.232 1.00 33.74 96 SER A N 1
ATOM 772 C CA . SER A 1 96 ? 31.590 20.277 18.251 1.00 30.31 96 SER A CA 1
ATOM 773 C C . SER A 1 96 ? 30.205 20.142 17.633 1.00 30.04 96 SER A C 1
ATOM 774 O O . SER A 1 96 ? 29.823 20.978 16.810 1.00 35.18 96 SER A O 1
ATOM 777 N N . PRO A 1 97 ? 29.404 19.170 18.120 1.00 34.27 97 PRO A N 1
ATOM 778 C CA . PRO A 1 97 ? 27.994 19.118 17.723 1.00 36.37 97 PRO A CA 1
ATOM 779 C C . PRO A 1 97 ? 27.145 20.335 18.160 1.00 36.17 97 PRO A C 1
ATOM 780 O O . PRO A 1 97 ? 26.065 20.557 17.621 1.00 40.06 97 PRO A O 1
ATOM 784 N N . THR A 1 98 ? 27.630 21.114 19.123 1.00 30.48 98 THR A N 1
ATOM 785 C CA . THR A 1 98 ? 26.977 22.341 19.559 1.00 30.76 98 THR A CA 1
ATOM 786 C C . THR A 1 98 ? 27.785 23.610 19.199 1.00 28.14 98 THR A C 1
ATOM 787 O O . THR A 1 98 ? 27.656 24.642 19.840 1.00 24.90 98 THR A O 1
ATOM 791 N N . TYR A 1 99 ? 28.569 23.547 18.125 1.00 27.82 99 TYR A N 1
ATOM 792 C CA . TYR A 1 99 ? 29.273 24.719 17.621 1.00 28.21 99 TYR A CA 1
ATOM 793 C C . TYR A 1 99 ? 28.340 25.920 17.415 1.00 25.92 99 TYR A C 1
ATOM 794 O O . TYR A 1 99 ? 27.316 25.827 16.722 1.00 28.60 99 TYR A O 1
ATOM 803 N N . LEU A 1 100 ? 28.722 27.051 17.991 1.00 25.16 100 LEU A N 1
ATOM 804 C CA . LEU A 1 100 ? 27.997 28.328 17.987 1.00 25.64 100 LEU A CA 1
ATOM 805 C C . LEU A 1 100 ? 26.646 28.346 18.700 1.00 22.20 100 LEU A C 1
ATOM 806 O O . LEU A 1 100 ? 25.929 29.334 18.655 1.00 24.48 100 LEU A O 1
ATOM 811 N N . LYS A 1 101 ? 26.347 27.293 19.437 1.00 21.54 101 LYS A N 1
ATOM 812 C CA . LYS A 1 101 ? 25.283 27.332 20.417 1.00 22.70 101 LYS A CA 1
ATOM 813 C C . LYS A 1 101 ? 25.807 28.089 21.627 1.00 19.11 101 LYS A C 1
ATOM 814 O O . LYS A 1 101 ? 27.030 28.108 21.888 1.00 20.07 101 LYS A O 1
ATOM 820 N N . TYR A 1 102 ? 24.879 28.607 22.418 1.00 19.66 102 TYR A N 1
ATOM 821 C CA . TYR A 1 102 ? 25.182 29.361 23.616 1.00 18.57 102 TYR A CA 1
ATOM 822 C C . TYR A 1 102 ? 24.286 29.025 24.800 1.00 18.70 102 TYR A C 1
ATOM 823 O O . TYR A 1 102 ? 23.241 28.412 24.656 1.00 20.68 102 TYR A O 1
ATOM 832 N N . GLU A 1 103 ? 24.724 29.444 25.982 1.00 17.78 103 GLU A N 1
ATOM 833 C CA . GLU A 1 103 ? 23.949 29.379 27.194 1.00 18.50 103 GLU A CA 1
ATOM 834 C C . GLU A 1 103 ? 24.098 30.701 27.933 1.00 17.05 103 GLU A C 1
ATOM 835 O O . GLU A 1 103 ? 25.211 31.250 28.007 1.00 19.21 103 GLU A O 1
ATOM 841 N N . LYS A 1 104 ? 23.023 31.184 28.521 1.00 17.57 104 LYS A N 1
ATOM 842 C CA . LYS A 1 104 ? 22.988 32.486 29.213 1.00 18.05 104 LYS A CA 1
ATOM 843 C C . LYS A 1 104 ? 22.517 32.307 30.637 1.00 18.70 104 LYS A C 1
ATOM 844 O O . LYS A 1 104 ? 21.560 31.548 30.911 1.00 20.58 104 LYS A O 1
ATOM 850 N N . PHE A 1 105 ? 23.123 33.077 31.539 1.00 16.50 105 PHE A N 1
ATOM 851 C CA . PHE A 1 105 ? 22.805 33.007 32.961 1.00 16.78 105 PHE A CA 1
ATOM 852 C C . PHE A 1 105 ? 22.653 34.444 33.470 1.00 18.03 105 PHE A C 1
ATOM 853 O O . PHE A 1 105 ? 23.541 35.265 33.240 1.00 19.64 105 PHE A O 1
ATOM 861 N N . ILE A 1 106 ? 21.593 34.718 34.222 1.00 16.70 106 ILE A N 1
ATOM 862 C CA . ILE A 1 106 ? 21.441 35.981 34.901 1.00 16.36 106 ILE A CA 1
ATOM 863 C C . ILE A 1 106 ? 21.971 35.768 36.299 1.00 17.58 106 ILE A C 1
ATOM 864 O O . ILE A 1 106 ? 21.476 34.953 37.036 1.00 17.91 106 ILE A O 1
ATOM 869 N N . ILE A 1 107 ? 23.062 36.480 36.588 1.00 16.04 107 ILE A N 1
ATOM 870 C CA . ILE A 1 107 ? 23.836 36.248 37.804 1.00 14.40 107 ILE A CA 1
ATOM 871 C C . ILE A 1 107 ? 23.736 37.487 38.681 1.00 15.04 107 ILE A C 1
ATOM 872 O O . ILE A 1 107 ? 23.993 38.619 38.242 1.00 15.94 107 ILE A O 1
ATOM 877 N N . ASN A 1 108 ? 23.325 37.264 39.933 1.00 15.92 108 ASN A N 1
ATOM 878 C CA . ASN A 1 108 ? 23.211 38.356 40.888 1.00 16.77 108 ASN A CA 1
ATOM 879 C C . ASN A 1 108 ? 23.273 37.732 42.302 1.00 16.87 108 ASN A C 1
ATOM 880 O O . ASN A 1 108 ? 23.468 36.519 42.434 1.00 17.23 108 ASN A O 1
ATOM 885 N N . GLN A 1 109 ? 23.064 38.535 43.334 1.00 17.36 109 GLN A N 1
ATOM 886 C CA . GLN A 1 109 ? 23.240 38.031 44.712 1.00 20.10 109 GLN A CA 1
ATOM 887 C C . GLN A 1 109 ? 22.256 36.903 45.094 1.00 18.69 109 GLN A C 1
ATOM 888 O O . GLN A 1 109 ? 22.550 36.073 45.948 1.00 18.82 109 GLN A O 1
ATOM 894 N N . ASP A 1 110 ? 21.104 36.856 44.406 1.00 20.45 110 ASP A N 1
ATOM 895 C CA . ASP A 1 110 ? 20.111 35.805 44.636 1.00 20.20 110 ASP A CA 1
ATOM 896 C C . ASP A 1 110 ? 20.237 34.605 43.705 1.00 19.69 110 ASP A C 1
ATOM 897 O O . ASP A 1 110 ? 19.491 33.631 43.824 1.00 22.76 110 ASP A O 1
ATOM 902 N N . ASN A 1 111 ? 21.191 34.670 42.790 1.00 17.22 111 ASN A N 1
ATOM 903 C CA . ASN A 1 111 ? 21.399 33.664 41.777 1.00 17.48 111 ASN A CA 1
ATOM 904 C C . ASN A 1 111 ? 22.877 33.627 41.510 1.00 16.54 111 ASN A C 1
ATOM 905 O O . ASN A 1 111 ? 23.360 34.085 40.458 1.00 17.52 111 ASN A O 1
ATOM 910 N N . GLN A 1 112 ? 23.590 33.092 42.503 1.00 16.82 112 GLN A N 1
ATOM 911 C CA . GLN A 1 112 ? 25.079 33.169 42.528 1.00 15.94 112 GLN A CA 1
ATOM 912 C C . GLN A 1 112 ? 25.699 31.996 41.769 1.00 15.85 112 GLN A C 1
ATOM 913 O O . GLN A 1 112 ? 26.513 31.223 42.293 1.00 17.91 112 GLN A O 1
ATOM 919 N N . GLN A 1 113 ? 25.335 31.850 40.498 1.00 16.25 113 GLN A N 1
ATOM 920 C CA . GLN A 1 113 ? 25.958 30.837 39.692 1.00 15.10 113 GLN A CA 1
ATOM 921 C C . GLN A 1 113 ? 27.390 31.267 39.302 1.00 15.02 113 GLN A C 1
ATOM 922 O O . GLN A 1 113 ? 27.647 32.443 39.066 1.00 15.66 113 GLN A O 1
ATOM 928 N N . ILE A 1 114 ? 28.253 30.271 39.211 1.00 14.19 114 ILE A N 1
ATOM 929 C CA . ILE A 1 114 ? 29.663 30.432 38.875 1.00 13.70 114 ILE A CA 1
ATOM 930 C C . ILE A 1 114 ? 29.907 29.481 37.698 1.00 14.09 114 ILE A C 1
ATOM 931 O O . ILE A 1 114 ? 29.647 28.290 37.800 1.00 15.05 114 ILE A O 1
ATOM 936 N N . ILE A 1 115 ? 30.342 30.040 36.572 1.00 13.82 115 ILE A N 1
ATOM 937 C CA . ILE A 1 115 ? 30.360 29.266 35.326 1.00 14.21 115 ILE A CA 1
ATOM 938 C C . ILE A 1 115 ? 31.790 28.906 34.940 1.00 14.34 115 ILE A C 1
ATOM 939 O O . ILE A 1 115 ? 32.646 29.790 34.827 1.00 15.55 115 ILE A O 1
ATOM 944 N N . LEU A 1 116 ? 32.037 27.607 34.779 1.00 14.35 116 LEU A N 1
ATOM 945 C CA . LEU A 1 116 ? 33.316 27.137 34.260 1.00 14.49 116 LEU A CA 1
ATOM 946 C C . LEU A 1 116 ? 33.219 27.110 32.719 1.00 15.84 116 LEU A C 1
ATOM 947 O O . LEU A 1 116 ? 32.443 26.319 32.175 1.00 17.82 116 LEU A O 1
ATOM 952 N N . VAL A 1 117 ? 34.002 27.987 32.092 1.00 15.64 117 VAL A N 1
ATOM 953 C CA . VAL A 1 117 ? 34.019 28.209 30.634 1.00 16.01 117 VAL A CA 1
ATOM 954 C C . VAL A 1 117 ? 35.253 27.498 30.085 1.00 17.09 117 VAL A C 1
ATOM 955 O O . VAL A 1 117 ? 36.374 27.929 30.333 1.00 18.18 117 VAL A O 1
ATOM 959 N N . PRO A 1 118 ? 35.087 26.359 29.417 1.00 18.47 118 PRO A N 1
ATOM 960 C CA . PRO A 1 118 ? 36.243 25.623 28.949 1.00 19.60 118 PRO A CA 1
ATOM 961 C C . PRO A 1 118 ? 37.051 26.283 27.861 1.00 17.55 118 PRO A C 1
ATOM 962 O O . PRO A 1 118 ? 36.577 27.196 27.177 1.00 18.25 118 PRO A O 1
ATOM 966 N N . ALA A 1 119 ? 38.263 25.775 27.671 1.00 19.29 119 ALA A N 1
ATOM 967 C CA . ALA A 1 119 ? 39.054 26.113 26.522 1.00 20.44 119 ALA A CA 1
ATOM 968 C C . ALA A 1 119 ? 38.208 25.876 25.259 1.00 20.28 119 ALA A C 1
ATOM 969 O O . ALA A 1 119 ? 37.447 24.896 25.160 1.00 22.17 119 ALA A O 1
ATOM 971 N N . GLY A 1 120 ? 38.344 26.794 24.305 1.00 20.13 120 GLY A N 1
ATOM 972 C CA . GLY A 1 120 ? 37.610 26.707 23.046 1.00 20.34 120 GLY A CA 1
ATOM 973 C C . GLY A 1 120 ? 36.216 27.346 23.092 1.00 19.85 120 GLY A C 1
ATOM 974 O O . GLY A 1 120 ? 35.508 27.301 22.087 1.00 21.49 120 GLY A O 1
ATOM 975 N N . PHE A 1 121 ? 35.843 27.981 24.196 1.00 18.22 121 PHE A N 1
ATOM 976 C CA . PHE A 1 121 ? 34.562 28.662 24.312 1.00 18.05 121 PHE A CA 1
ATOM 977 C C . PHE A 1 121 ? 34.792 30.157 24.352 1.00 17.93 121 PHE A C 1
ATOM 978 O O . PHE A 1 121 ? 35.845 30.646 24.849 1.00 21.36 121 PHE A O 1
ATOM 986 N N . GLY A 1 122 ? 33.797 30.893 23.865 1.00 17.95 122 GLY A N 1
ATOM 987 C CA . GLY A 1 122 ? 33.760 32.332 24.008 1.00 17.27 122 GLY A CA 1
ATOM 988 C C . GLY A 1 122 ? 32.985 32.754 25.240 1.00 17.35 122 GLY A C 1
ATOM 989 O O . GLY A 1 122 ? 32.013 32.118 25.642 1.00 17.94 122 GLY A O 1
ATOM 990 N N . ASN A 1 123 ? 33.426 33.857 25.835 1.00 17.54 123 ASN A N 1
ATOM 991 C CA . ASN A 1 123 ? 32.934 34.400 27.094 1.00 17.73 123 ASN A CA 1
ATOM 992 C C . ASN A 1 123 ? 32.456 35.839 26.893 1.00 16.33 123 ASN A C 1
ATOM 993 O O . ASN A 1 123 ? 33.096 36.587 26.190 1.00 17.15 123 ASN A O 1
ATOM 998 N N . ALA A 1 124 ? 31.296 36.184 27.457 1.00 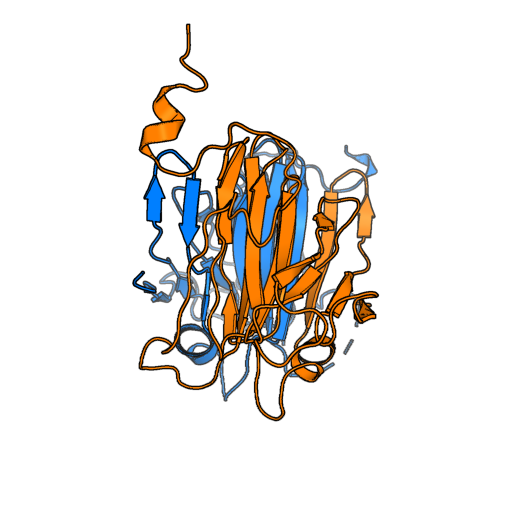16.23 124 ALA A N 1
ATOM 999 C CA . ALA A 1 124 ? 30.771 37.560 27.354 1.00 15.17 124 ALA A CA 1
ATOM 1000 C C . ALA A 1 124 ? 29.844 37.876 28.511 1.00 14.72 124 ALA A C 1
ATOM 1001 O O . ALA A 1 124 ? 29.299 36.942 29.124 1.00 17.61 124 ALA A O 1
ATOM 1003 N N . HIS A 1 125 ? 29.709 39.162 28.825 1.00 13.22 125 HIS A N 1
ATOM 1004 C CA . HIS A 1 125 ? 28.725 39.583 29.794 1.00 14.05 125 HIS A CA 1
ATOM 1005 C C . HIS A 1 125 ? 28.237 40.993 29.574 1.00 14.10 125 HIS A C 1
ATOM 1006 O O . HIS A 1 125 ? 28.907 41.784 28.951 1.00 15.58 125 HIS A O 1
ATOM 1013 N N . TYR A 1 126 ? 27.030 41.242 30.092 1.00 14.50 126 TYR A N 1
ATOM 1014 C CA . TYR A 1 126 ? 26.364 42.524 29.980 1.00 14.87 126 TYR A CA 1
ATOM 1015 C C . TYR A 1 126 ? 25.869 43.010 31.323 1.00 14.41 126 TYR A C 1
ATOM 1016 O O . TYR A 1 126 ? 25.323 42.199 32.067 1.00 15.58 126 TYR A O 1
ATOM 1025 N N . VAL A 1 127 ? 26.057 44.296 31.620 1.00 14.35 127 VAL A N 1
ATOM 1026 C CA . VAL A 1 127 ? 25.695 44.852 32.932 1.00 15.13 127 VAL A CA 1
ATOM 1027 C C . VAL A 1 127 ? 24.295 45.478 32.933 1.00 15.30 127 VAL A C 1
ATOM 1028 O O . VAL A 1 127 ? 24.077 46.491 32.277 1.00 15.95 127 VAL A O 1
ATOM 1032 N N . THR A 1 128 ? 23.405 44.918 33.720 1.00 16.35 128 THR A N 1
ATOM 1033 C CA . THR A 1 128 ? 22.033 45.434 33.857 1.00 16.86 128 THR A CA 1
ATOM 1034 C C . THR A 1 128 ? 21.879 46.406 35.019 1.00 18.13 128 THR A C 1
ATOM 1035 O O . THR A 1 128 ? 21.016 47.262 35.016 1.00 21.51 128 THR A O 1
ATOM 1039 N N . SER A 1 129 ? 22.717 46.252 36.048 1.00 18.17 129 SER A N 1
ATOM 1040 C CA . SER A 1 129 ? 22.652 47.091 37.240 1.00 18.70 129 SER A CA 1
ATOM 1041 C C . SER A 1 129 ? 23.363 48.428 37.030 1.00 19.34 129 SER A C 1
ATOM 1042 O O . SER A 1 129 ? 23.900 48.684 35.950 1.00 19.30 129 SER A O 1
ATOM 1045 N N . GLU A 1 130 ? 23.368 49.293 38.051 1.00 19.28 130 GLU A N 1
ATOM 1046 C CA . GLU A 1 130 ? 24.032 50.595 37.949 1.00 21.05 130 GLU A CA 1
ATOM 1047 C C . GLU A 1 130 ? 25.519 50.421 37.612 1.00 19.01 130 GLU A C 1
ATOM 1048 O O . GLU A 1 130 ? 26.085 51.189 36.829 1.00 18.85 130 GLU A O 1
ATOM 1054 N N . SER A 1 131 ? 26.134 49.441 38.265 1.00 17.88 131 SER A N 1
ATOM 1055 C CA . SER A 1 131 ? 27.458 48.969 37.866 1.00 17.49 131 SER A CA 1
ATOM 1056 C C . SER A 1 131 ? 27.541 47.512 38.314 1.00 15.80 131 SER A C 1
ATOM 1057 O O . SER A 1 131 ? 26.710 47.068 39.113 1.00 16.61 131 SER A O 1
ATOM 1060 N N . ALA A 1 132 ? 28.563 46.797 37.850 1.00 15.06 132 ALA A N 1
ATOM 1061 C CA . ALA A 1 132 ? 28.771 45.424 38.281 1.00 15.05 132 ALA A CA 1
ATOM 1062 C C . ALA A 1 132 ? 30.244 45.091 38.377 1.00 15.30 132 ALA A C 1
ATOM 1063 O O . ALA A 1 132 ? 31.045 45.628 37.636 1.00 15.75 132 ALA A O 1
ATOM 1065 N N . VAL A 1 133 ? 30.550 44.209 39.316 1.00 14.18 133 VAL A N 1
ATOM 1066 C CA . VAL A 1 133 ? 31.928 43.710 39.467 1.00 13.80 133 VAL A CA 1
ATOM 1067 C C . VAL A 1 133 ? 31.897 42.243 39.026 1.00 13.23 133 VAL A C 1
ATOM 1068 O O . VAL A 1 133 ? 31.259 41.393 39.657 1.00 14.76 133 VAL A O 1
ATOM 1072 N N . TYR A 1 134 ? 32.628 41.984 37.945 1.00 13.31 134 TYR A N 1
ATOM 1073 C CA . TYR A 1 134 ? 32.814 40.648 37.388 1.00 13.55 134 TYR A CA 1
ATOM 1074 C C . TYR A 1 134 ? 34.090 40.078 37.956 1.00 13.42 134 TYR A C 1
ATOM 1075 O O . TYR A 1 134 ? 35.137 40.758 37.962 1.00 15.67 134 TYR A O 1
ATOM 1084 N N . TYR A 1 135 ? 34.025 38.822 38.362 1.00 13.13 135 TYR A N 1
ATOM 1085 C CA . TYR A 1 135 ? 35.208 38.122 38.918 1.00 13.57 135 TYR A CA 1
ATOM 1086 C C . TYR A 1 135 ? 35.445 36.906 38.054 1.00 13.42 135 TYR A C 1
ATOM 1087 O O . TYR A 1 135 ? 34.522 36.131 37.831 1.00 15.11 135 TYR A O 1
ATOM 1096 N N . TYR A 1 136 ? 36.678 36.718 37.566 1.00 13.35 136 TYR A N 1
ATOM 1097 C CA . TYR A 1 136 ? 36.967 35.425 36.950 1.00 14.62 136 TYR A CA 1
ATOM 1098 C C . TYR A 1 136 ? 38.381 34.947 37.249 1.00 13.83 136 TYR A C 1
ATOM 1099 O O . TYR A 1 136 ? 39.327 35.732 37.410 1.00 15.35 136 TYR A O 1
ATOM 1108 N N . LYS A 1 137 ? 38.474 33.626 37.315 1.00 13.79 137 LYS A N 1
ATOM 1109 C CA . LYS A 1 137 ? 39.771 32.965 37.444 1.00 13.94 137 LYS A CA 1
ATOM 1110 C C . LYS A 1 137 ? 40.151 32.374 36.080 1.00 14.22 137 LYS A C 1
ATOM 1111 O O . LYS A 1 137 ? 39.255 32.039 35.255 1.00 16.12 137 LYS A O 1
ATOM 1117 N N . CYS A 1 138 ? 41.442 32.247 35.805 1.00 14.09 138 CYS A N 1
ATOM 1118 C CA . CYS A 1 138 ? 41.955 31.668 34.568 1.00 16.39 138 CYS A CA 1
ATOM 1119 C C . CYS A 1 138 ? 42.956 30.532 34.851 1.00 15.13 138 CYS A C 1
ATOM 1120 O O . CYS A 1 138 ? 43.746 30.613 35.835 1.00 16.31 138 CYS A O 1
ATOM 1123 N N . ALA A 1 139 ? 42.915 29.523 33.982 1.00 15.34 139 ALA A N 1
ATOM 1124 C CA . ALA A 1 139 ? 43.856 28.390 34.006 1.00 16.42 139 ALA A CA 1
ATOM 1125 C C . ALA A 1 139 ? 44.395 28.161 32.608 1.00 17.74 139 ALA A C 1
ATOM 1126 O O . ALA A 1 139 ? 43.593 28.139 31.666 1.00 19.90 139 ALA A O 1
ATOM 1128 N N . TYR A 1 140 ? 45.712 28.030 32.478 1.00 21.73 140 TYR A N 1
ATOM 1129 C CA . TYR A 1 140 ? 46.376 27.717 31.231 1.00 25.74 140 TYR A CA 1
ATOM 1130 C C . TYR A 1 140 ? 47.748 27.145 31.577 1.00 31.26 140 TYR A C 1
ATOM 1131 O O . TYR A 1 140 ? 48.249 27.385 32.669 1.00 35.53 140 TYR A O 1
ATOM 1140 N N . LYS A 1 141 ? 48.310 26.363 30.669 1.00 38.61 141 LYS A N 1
ATOM 1141 C CA . LYS A 1 141 ? 49.714 25.918 30.787 1.00 45.33 141 LYS A CA 1
ATOM 1142 C C . LYS A 1 141 ? 50.683 26.969 30.253 1.00 48.36 141 LYS A C 1
ATOM 1143 O O . LYS A 1 141 ? 50.275 27.848 29.487 1.00 53.10 141 LYS A O 1
ATOM 1149 N N . ALA A 1 147 ? 49.248 39.333 24.113 1.00 53.47 147 ALA A N 1
ATOM 1150 C CA . ALA A 1 147 ? 48.526 38.964 22.908 1.00 47.26 147 ALA A CA 1
ATOM 1151 C C . ALA A 1 147 ? 47.019 39.239 23.033 1.00 41.35 147 ALA A C 1
ATOM 1152 O O . ALA A 1 147 ? 46.437 39.115 24.116 1.00 39.81 147 ALA A O 1
ATOM 1154 N N . PRO A 1 148 ? 46.373 39.629 21.918 1.00 36.97 148 PRO A N 1
ATOM 1155 C CA . PRO A 1 148 ? 44.908 39.602 21.912 1.00 36.01 148 PRO A CA 1
ATOM 1156 C C . PRO A 1 148 ? 44.364 38.162 22.035 1.00 34.22 148 PRO A C 1
ATOM 1157 O O . PRO A 1 148 ? 45.071 37.196 21.745 1.00 31.1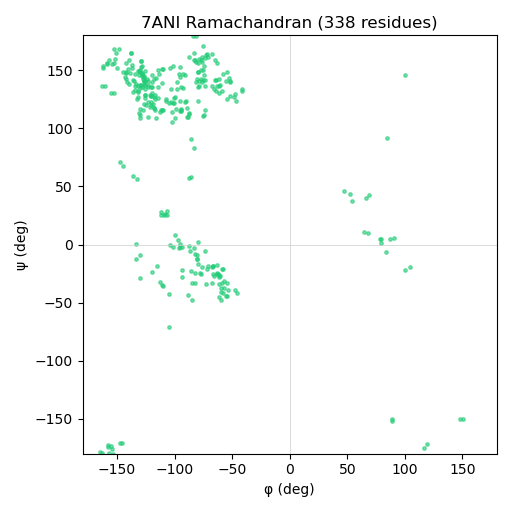1 148 PRO A O 1
ATOM 1161 N N . ASP A 1 149 ? 43.106 38.041 22.469 1.00 35.22 149 ASP A N 1
ATOM 1162 C CA . ASP A 1 149 ? 42.403 36.758 22.566 1.00 30.53 149 ASP A CA 1
ATOM 1163 C C . ASP A 1 149 ? 42.462 36.123 21.189 1.00 27.51 149 ASP A C 1
ATOM 1164 O O . ASP A 1 149 ? 42.378 36.838 20.217 1.00 30.84 149 ASP A O 1
ATOM 1169 N N . GLN A 1 150 ? 42.650 34.815 21.117 1.00 26.33 150 GLN A N 1
ATOM 1170 C CA . GLN A 1 150 ? 42.750 34.116 19.851 1.00 24.89 150 GLN A CA 1
ATOM 1171 C C . GLN A 1 150 ? 41.507 34.340 18.995 1.00 22.35 150 GLN A C 1
ATOM 1172 O O . GLN A 1 150 ? 41.652 34.424 17.788 1.00 23.87 150 GLN A O 1
ATOM 1178 N N . PHE A 1 151 ? 40.315 34.393 19.589 1.00 20.35 151 PHE A N 1
ATOM 1179 C CA . PHE A 1 151 ? 39.157 34.819 18.812 1.00 19.77 151 PHE A CA 1
ATOM 1180 C C . PHE A 1 151 ? 38.256 35.798 19.577 1.00 19.80 151 PHE A C 1
ATOM 1181 O O . PHE A 1 151 ? 38.082 35.704 20.796 1.00 21.33 151 PHE A O 1
ATOM 1189 N N . THR A 1 152 ? 37.743 36.778 18.831 1.00 22.09 152 THR A N 1
ATOM 1190 C CA . THR A 1 152 ? 36.762 37.717 19.325 1.00 23.15 152 THR A CA 1
ATOM 1191 C C . THR A 1 152 ? 35.650 37.782 18.306 1.00 23.65 152 THR A C 1
ATOM 1192 O O . THR A 1 152 ? 35.920 37.989 17.113 1.00 27.25 152 THR A O 1
ATOM 1196 N N . TYR A 1 153 ? 34.407 37.572 18.777 1.00 22.24 153 TYR A N 1
ATOM 1197 C CA . TYR A 1 153 ? 33.187 37.680 17.962 1.00 21.90 153 TYR A CA 1
ATOM 1198 C C . TYR A 1 153 ? 32.307 38.806 18.418 1.00 21.52 153 TYR A C 1
ATOM 1199 O O . TYR A 1 153 ? 32.303 39.154 19.587 1.00 21.12 153 TYR A O 1
ATOM 1208 N N . ALA A 1 154 ? 31.542 39.397 17.479 1.00 20.69 154 ALA A N 1
ATOM 1209 C CA . ALA A 1 154 ? 30.679 40.500 17.836 1.00 20.05 154 ALA A CA 1
ATOM 1210 C C . ALA A 1 154 ? 29.593 40.021 18.793 1.00 20.00 154 ALA A C 1
ATOM 1211 O O . ALA A 1 154 ? 29.053 38.933 18.630 1.00 20.10 154 ALA A O 1
ATOM 1213 N N . TRP A 1 155 ? 29.274 40.859 19.768 1.00 19.30 155 TRP A N 1
ATOM 1214 C CA . TRP A 1 155 ? 28.180 40.606 20.713 1.00 18.47 155 TRP A CA 1
ATOM 1215 C C . TRP A 1 155 ? 26.880 40.123 20.024 1.00 19.56 155 TRP A C 1
ATOM 1216 O O . TRP A 1 155 ? 26.205 39.237 20.542 1.00 18.83 155 TRP A O 1
ATOM 1227 N N . ASN A 1 156 ? 26.553 40.746 18.890 1.00 18.79 156 ASN A N 1
ATOM 1228 C CA . ASN A 1 156 ? 25.311 40.477 18.164 1.00 18.47 156 ASN A CA 1
ATOM 1229 C C . ASN A 1 156 ? 25.541 39.674 16.875 1.00 19.92 156 ASN A C 1
ATOM 1230 O O . ASN A 1 156 ? 24.723 39.747 15.941 1.00 21.28 156 ASN A O 1
ATOM 1235 N N . ASP A 1 157 ? 26.632 38.898 16.827 1.00 19.74 157 ASP A N 1
ATOM 1236 C CA . ASP A 1 157 ? 26.929 38.004 15.701 1.00 20.74 157 ASP A CA 1
ATOM 1237 C C . ASP A 1 157 ? 25.672 37.220 15.345 1.00 21.37 157 ASP A C 1
ATOM 1238 O O . ASP A 1 157 ? 25.071 36.579 16.195 1.00 22.64 157 ASP A O 1
ATOM 1243 N N . GLU A 1 158 ? 25.247 37.331 14.092 1.00 22.72 158 GLU A N 1
ATOM 1244 C CA . GLU A 1 158 ? 23.987 36.718 13.656 1.00 22.48 158 GLU A CA 1
ATOM 1245 C C . GLU A 1 158 ? 23.992 35.184 13.665 1.00 22.87 158 GLU A C 1
ATOM 1246 O O . GLU A 1 158 ? 22.929 34.540 13.728 1.00 25.27 158 GLU A O 1
ATOM 1252 N N . ARG A 1 159 ? 25.174 34.590 13.543 1.00 23.24 159 ARG A N 1
ATOM 1253 C CA . ARG A 1 159 ? 25.284 33.129 13.600 1.00 23.67 159 ARG A CA 1
ATOM 1254 C C . ARG A 1 159 ? 24.948 32.613 14.991 1.00 23.94 159 ARG A C 1
ATOM 1255 O O . ARG A 1 159 ? 24.439 31.504 15.152 1.00 27.84 159 ARG A O 1
ATOM 1263 N N . ILE A 1 160 ? 25.272 33.408 16.006 1.00 21.20 160 I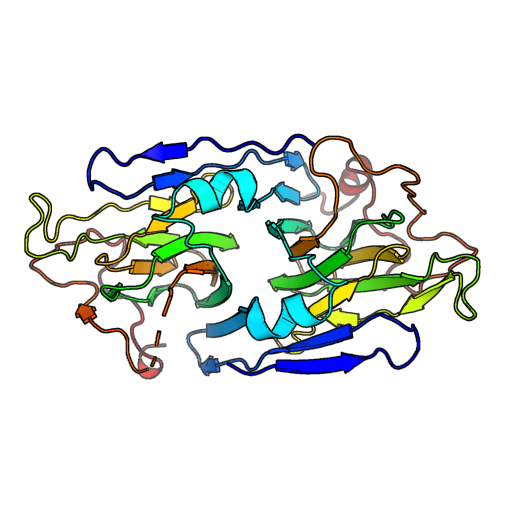LE A N 1
ATOM 1264 C CA . ILE A 1 160 ? 25.030 32.971 17.366 1.00 21.05 160 ILE A CA 1
ATOM 1265 C C . ILE A 1 160 ? 23.627 33.356 17.821 1.00 20.68 160 ILE A C 1
ATOM 1266 O O . ILE A 1 160 ? 22.930 32.560 18.437 1.00 22.15 160 ILE A O 1
ATOM 1271 N N . GLY A 1 161 ? 23.219 34.589 17.511 1.00 21.51 161 GLY A N 1
ATOM 1272 C CA . GLY A 1 161 ? 21.892 35.031 17.836 1.00 21.47 161 GLY A CA 1
ATOM 1273 C C . GLY A 1 161 ? 21.522 35.172 19.292 1.00 21.00 161 GLY A C 1
ATOM 1274 O O . GLY A 1 161 ? 20.395 34.835 19.708 1.00 22.20 161 GLY A O 1
ATOM 1275 N N . ILE A 1 162 ? 22.465 35.683 20.095 1.00 19.90 162 ILE A N 1
ATOM 1276 C CA . ILE A 1 162 ? 22.225 35.798 21.522 1.00 19.99 162 ILE A CA 1
ATOM 1277 C C . ILE A 1 162 ? 21.066 36.777 21.790 1.00 20.52 162 ILE A C 1
ATOM 1278 O O . ILE A 1 162 ? 21.066 37.881 21.256 1.00 22.07 162 ILE A O 1
ATOM 1283 N N . ASP A 1 163 ? 20.125 36.353 22.633 1.00 20.56 163 ASP A N 1
ATOM 1284 C CA . ASP A 1 163 ? 19.047 37.225 23.119 1.00 22.39 163 ASP A CA 1
ATOM 1285 C C . ASP A 1 163 ? 19.494 38.100 24.327 1.00 21.69 163 ASP A C 1
ATOM 1286 O O . ASP A 1 163 ? 19.266 37.771 25.458 1.00 28.83 163 ASP A O 1
ATOM 1291 N N . TRP A 1 164 ? 20.148 39.210 24.036 1.00 21.46 164 TRP A N 1
ATOM 1292 C CA . TRP A 1 164 ? 20.557 40.181 25.021 1.00 19.75 164 TRP A CA 1
ATOM 1293 C C . TRP A 1 164 ? 19.382 41.080 25.415 1.00 19.67 164 TRP A C 1
ATOM 1294 O O . TRP A 1 164 ? 18.422 41.293 24.623 1.00 22.19 164 TRP A O 1
ATOM 1305 N N . PRO A 1 165 ? 19.427 41.675 26.615 1.00 20.03 165 PRO A N 1
ATOM 1306 C CA . PRO A 1 165 ? 18.290 42.497 27.070 1.00 21.07 165 PRO A CA 1
ATOM 1307 C C . PRO A 1 165 ? 18.217 43.912 26.500 1.00 22.67 165 PRO A C 1
ATOM 1308 O O . PRO A 1 165 ? 17.253 44.635 26.806 1.00 28.27 165 PRO A O 1
ATOM 1312 N N . THR A 1 166 ? 19.146 44.272 25.622 1.00 19.49 166 THR A N 1
ATOM 1313 C CA . THR A 1 166 ? 19.131 45.527 24.916 1.00 22.11 166 THR A CA 1
ATOM 1314 C C . THR A 1 166 ? 19.624 45.325 23.496 1.00 20.57 166 THR A C 1
ATOM 1315 O O . THR A 1 166 ? 20.373 44.409 23.214 1.00 23.34 166 THR A O 1
ATOM 1319 N N . ASN A 1 167 ? 19.215 46.226 22.609 1.00 22.18 167 ASN A N 1
ATOM 1320 C CA . ASN A 1 167 ? 19.778 46.352 21.283 1.00 22.71 167 ASN A CA 1
ATOM 1321 C C . ASN A 1 167 ? 20.865 47.415 21.182 1.00 22.57 167 ASN A C 1
ATOM 1322 O O . ASN A 1 167 ? 21.439 47.600 20.111 1.00 23.81 167 ASN A O 1
ATOM 1327 N N . SER A 1 168 ? 21.133 48.128 22.270 1.00 19.26 168 SER A N 1
ATOM 1328 C CA . SER A 1 168 ? 21.980 49.331 22.236 1.00 20.15 168 SER A CA 1
ATOM 1329 C C . SER A 1 168 ? 22.982 49.363 23.412 1.00 17.98 168 SER A C 1
ATOM 1330 O O . SER A 1 168 ? 22.976 50.317 24.207 1.00 20.08 168 SER A O 1
ATOM 1333 N N . PRO A 1 169 ? 23.841 48.335 23.495 1.00 17.91 169 PRO A N 1
ATOM 1334 C CA . PRO A 1 169 ? 24.872 48.351 24.554 1.00 17.41 169 PRO A CA 1
ATOM 1335 C C . PRO A 1 169 ? 25.996 49.346 24.274 1.00 17.85 169 PRO A C 1
ATOM 1336 O O . PRO A 1 169 ? 26.230 49.755 23.137 1.00 18.85 169 PRO A O 1
ATOM 1340 N N . ILE A 1 170 ? 26.712 49.708 25.337 1.00 17.88 170 ILE A N 1
ATOM 1341 C CA . ILE A 1 170 ? 27.968 50.455 25.221 1.00 18.99 170 ILE A CA 1
ATOM 1342 C C . ILE A 1 170 ? 29.069 49.476 24.849 1.00 18.92 170 ILE A C 1
ATOM 1343 O O . ILE A 1 170 ? 29.354 48.549 25.625 1.00 19.99 170 ILE A O 1
ATOM 1348 N N . LEU A 1 171 ? 29.739 49.772 23.736 1.00 22.10 171 LEU A N 1
ATOM 1349 C CA . LEU A 1 171 ? 30.758 48.922 23.145 1.00 24.00 171 LEU A CA 1
ATOM 1350 C C . LEU A 1 171 ? 32.176 49.504 23.127 1.00 26.49 171 LEU A C 1
ATOM 1351 O O . LEU A 1 171 ? 33.113 48.768 22.902 1.00 34.39 171 LEU A O 1
ATOM 1356 N N . SER A 1 172 ? 32.312 50.811 23.280 1.00 26.60 172 SER A N 1
ATOM 1357 C CA . SER A 1 172 ? 33.624 51.479 23.304 1.00 27.93 172 SER A CA 1
ATOM 1358 C C . SER A 1 172 ? 33.528 52.669 24.209 1.00 26.77 172 SER A C 1
ATOM 1359 O O . SER A 1 172 ? 32.440 53.107 24.562 1.00 27.76 172 SER A O 1
ATOM 1362 N N . GLU A 1 173 ? 34.680 53.247 24.539 1.00 28.12 173 GLU A N 1
ATOM 1363 C CA . GLU A 1 173 ? 34.688 54.436 25.357 1.00 30.07 173 GLU A CA 1
ATOM 1364 C C . GLU A 1 173 ? 33.912 55.618 24.714 1.00 31.33 173 GLU A C 1
ATOM 1365 O O . GLU A 1 173 ? 33.249 56.390 25.397 1.00 36.63 173 GLU A O 1
ATOM 1371 N N . ARG A 1 174 ? 34.000 55.757 23.414 1.00 32.95 174 ARG A N 1
ATOM 1372 C CA . ARG A 1 174 ? 33.240 56.831 22.736 1.00 38.22 174 ARG A CA 1
ATOM 1373 C C . ARG A 1 174 ? 31.755 56.798 23.063 1.00 37.24 174 ARG A C 1
ATOM 1374 O O . ARG A 1 174 ? 31.119 57.841 23.234 1.00 42.65 174 ARG A O 1
ATOM 1382 N N . ASP A 1 175 ? 31.208 55.592 23.144 1.00 33.31 175 ASP A N 1
ATOM 1383 C CA . ASP A 1 175 ? 29.743 55.384 23.247 1.00 28.61 175 ASP A CA 1
ATOM 1384 C C . ASP A 1 175 ? 29.185 55.912 24.589 1.00 32.35 175 ASP A C 1
ATOM 1385 O O . ASP A 1 175 ? 27.980 56.115 24.721 1.00 38.22 175 ASP A O 1
ATOM 1390 N N . ILE A 1 176 ? 30.037 56.110 25.605 1.00 34.13 176 ILE A N 1
ATOM 1391 C CA . ILE A 1 176 ? 29.542 56.421 26.938 1.00 34.91 176 ILE A CA 1
ATOM 1392 C C . ILE A 1 176 ? 29.725 57.909 27.170 1.00 35.62 176 ILE A C 1
ATOM 1393 O O . ILE A 1 176 ? 29.005 58.470 27.992 1.00 42.14 176 ILE A O 1
ATOM 1398 N N . ILE B 1 5 ? 50.636 42.548 33.239 1.00 35.54 5 ILE B N 1
ATOM 1399 C CA . ILE B 1 5 ? 50.305 42.194 34.652 1.00 32.64 5 ILE B CA 1
ATOM 1400 C C . ILE B 1 5 ? 51.526 42.467 35.487 1.00 32.54 5 ILE B C 1
ATOM 1401 O O . ILE B 1 5 ? 52.547 41.791 35.351 1.00 38.34 5 ILE B O 1
ATOM 1406 N N . GLU B 1 6 ? 51.396 43.453 36.352 1.00 27.32 6 GLU B N 1
ATOM 1407 C CA . GLU B 1 6 ? 52.485 43.849 37.208 1.00 28.04 6 GLU B CA 1
ATOM 1408 C C . GLU B 1 6 ? 51.969 43.933 38.620 1.00 23.52 6 GLU B C 1
ATOM 1409 O O . GLU B 1 6 ? 50.770 44.234 38.861 1.00 23.51 6 GLU B O 1
ATOM 1415 N N . PHE B 1 7 ? 52.871 43.655 39.564 1.00 22.01 7 PHE B N 1
ATOM 1416 C CA . PHE B 1 7 ? 52.620 43.970 40.954 1.00 20.66 7 PHE B CA 1
ATOM 1417 C C . PHE B 1 7 ? 53.771 44.747 41.547 1.00 20.15 7 PHE B C 1
ATOM 1418 O O . PHE B 1 7 ? 54.942 44.381 41.371 1.00 22.98 7 PHE B O 1
ATOM 1426 N N . ASN B 1 8 ? 53.436 45.771 42.314 1.00 19.78 8 ASN B N 1
ATOM 1427 C CA . ASN B 1 8 ? 54.380 46.359 43.250 1.00 19.64 8 ASN B CA 1
ATOM 1428 C C . ASN B 1 8 ? 54.210 45.597 44.575 1.00 18.91 8 ASN B C 1
ATOM 1429 O O . ASN B 1 8 ? 53.130 45.536 45.120 1.00 19.46 8 ASN B O 1
ATOM 1434 N N . ILE B 1 9 ? 55.274 45.013 45.094 1.00 18.90 9 ILE B N 1
ATOM 1435 C CA . ILE B 1 9 ? 55.222 44.220 46.347 1.00 18.30 9 ILE B CA 1
ATOM 1436 C C . ILE B 1 9 ? 56.170 44.869 47.343 1.00 18.19 9 ILE B C 1
ATOM 1437 O O . ILE B 1 9 ? 57.376 44.955 47.093 1.00 19.31 9 ILE B O 1
ATOM 1442 N N . GLN B 1 10 ? 55.637 45.296 48.478 1.00 18.06 10 GLN B N 1
ATOM 1443 C CA . GLN B 1 10 ? 56.433 45.943 49.528 1.00 20.12 10 GLN B CA 1
ATOM 1444 C C . GLN B 1 10 ? 56.162 45.239 50.837 1.00 18.53 10 GLN B C 1
ATOM 1445 O O . GLN B 1 10 ? 55.035 44.855 51.128 1.00 20.37 10 GLN B O 1
ATOM 1451 N N . GLU B 1 11 ? 57.188 45.134 51.675 1.00 19.34 11 GLU B N 1
ATOM 1452 C CA . GLU B 1 11 ? 56.979 44.673 53.033 1.00 19.98 11 GLU B CA 1
ATOM 1453 C C . GLU B 1 11 ? 56.441 45.852 53.851 1.00 18.33 11 GLU B C 1
ATOM 1454 O O . GLU B 1 11 ? 56.729 47.021 53.552 1.00 19.93 11 GLU B O 1
ATOM 1460 N N . SER B 1 12 ? 55.609 45.545 54.845 1.00 16.45 12 SER B N 1
ATOM 1461 C CA . SER B 1 12 ? 55.137 46.565 55.768 1.00 16.99 12 SER B CA 1
ATOM 1462 C C . SER B 1 12 ? 56.269 47.358 56.395 1.00 17.53 12 SER B C 1
ATOM 1463 O O . SER B 1 12 ? 57.320 46.820 56.760 1.00 19.52 12 SER B O 1
ATOM 1466 N N . LYS B 1 13 ? 56.025 48.648 56.579 1.00 17.66 13 LYS B N 1
ATOM 1467 C CA . LYS B 1 13 ? 56.970 49.542 57.180 1.00 19.27 13 LYS B CA 1
ATOM 1468 C C . LYS B 1 13 ? 57.122 49.272 58.676 1.00 19.04 13 LYS B C 1
ATOM 1469 O O . LYS B 1 13 ? 58.135 49.718 59.279 1.00 21.37 13 LYS B O 1
ATOM 1475 N N . ILE B 1 14 ? 56.146 48.573 59.263 1.00 17.42 14 ILE B N 1
ATOM 1476 C CA . ILE B 1 14 ? 56.106 48.362 60.729 1.00 18.06 14 ILE B CA 1
ATOM 1477 C C . ILE B 1 14 ? 55.902 46.939 61.239 1.00 17.09 14 ILE B C 1
ATOM 1478 O O . ILE B 1 14 ? 56.382 46.633 62.338 1.00 18.87 14 ILE B O 1
ATOM 1483 N N . LEU B 1 15 ? 55.215 46.051 60.509 1.00 16.70 15 LEU B N 1
ATOM 1484 C CA . LEU B 1 15 ? 54.921 44.700 61.011 1.00 16.39 15 LEU B CA 1
ATOM 1485 C C . LEU B 1 15 ? 55.606 43.672 60.130 1.00 17.55 15 LEU B C 1
ATOM 1486 O O . LEU B 1 15 ? 55.206 43.458 58.985 1.00 17.53 15 LEU B O 1
ATOM 1491 N N . LYS B 1 16 ? 56.646 43.037 60.648 1.00 19.22 16 LYS B N 1
ATOM 1492 C CA . LYS B 1 16 ? 57.392 42.062 59.892 1.00 20.63 16 LYS B CA 1
ATOM 1493 C C . LYS B 1 16 ? 56.535 40.888 59.416 1.00 18.81 16 LYS B C 1
ATOM 1494 O O . LYS B 1 16 ? 55.792 40.323 60.192 1.00 20.73 16 LYS B O 1
ATOM 1500 N N . GLY B 1 17 ? 56.658 40.550 58.140 1.00 17.38 17 GLY B N 1
ATOM 1501 C CA . GLY B 1 17 ? 55.898 39.454 57.529 1.00 17.72 17 GLY B CA 1
ATOM 1502 C C . GLY B 1 17 ? 54.669 39.916 56.722 1.00 16.63 17 GLY B C 1
ATOM 1503 O O . GLY B 1 17 ? 54.187 39.173 55.869 1.00 19.27 17 GLY B O 1
ATOM 1504 N N . VAL B 1 18 ? 54.171 41.108 57.008 1.00 15.56 18 VAL B N 1
ATOM 1505 C CA . VAL B 1 18 ? 53.014 41.648 56.261 1.00 15.29 18 VAL B CA 1
ATOM 1506 C C . VAL B 1 18 ? 53.540 42.186 54.944 1.00 16.67 18 VAL B C 1
ATOM 1507 O O . VAL B 1 18 ? 54.549 42.879 54.897 1.00 17.13 18 VAL B O 1
ATOM 1511 N N . TYR B 1 19 ? 52.822 41.878 53.854 1.00 16.54 19 TYR B N 1
ATOM 1512 C CA . TYR B 1 19 ? 53.135 42.455 52.530 1.00 16.58 19 TYR B CA 1
ATOM 1513 C C . TYR B 1 19 ? 51.955 43.258 51.994 1.00 15.28 19 TYR B C 1
ATOM 1514 O O . TYR B 1 19 ? 50.763 42.974 52.302 1.00 15.98 19 TYR B O 1
ATOM 1523 N N . ILE B 1 20 ? 52.288 44.329 51.272 1.00 16.44 20 ILE B N 1
ATOM 1524 C CA . ILE B 1 20 ? 51.337 45.208 50.625 1.00 16.67 20 ILE B CA 1
ATOM 1525 C C . ILE B 1 20 ? 51.605 45.124 49.134 1.00 15.60 20 ILE B C 1
ATOM 1526 O O . ILE B 1 20 ? 52.682 45.481 48.663 1.00 16.31 20 ILE B O 1
ATOM 1531 N N . ILE B 1 21 ? 50.597 44.638 48.401 1.00 16.00 21 ILE B N 1
ATOM 1532 C CA . ILE B 1 21 ? 50.731 44.309 47.002 1.00 16.65 21 ILE B CA 1
ATOM 1533 C C . ILE B 1 21 ? 49.782 45.228 46.227 1.00 15.57 21 ILE B C 1
ATOM 1534 O O . ILE B 1 21 ? 48.585 45.344 46.574 1.00 16.15 21 ILE B O 1
ATOM 1539 N N . THR B 1 22 ? 50.285 45.907 45.209 1.00 16.28 22 THR B N 1
ATOM 1540 C CA . THR B 1 22 ? 49.464 46.849 44.430 1.00 17.32 22 THR B CA 1
ATOM 1541 C C . THR B 1 22 ? 49.533 46.443 42.955 1.00 17.31 22 THR B C 1
ATOM 1542 O O . THR B 1 22 ? 50.604 46.411 42.360 1.00 17.92 22 THR B O 1
ATOM 1546 N N . PRO B 1 23 ? 48.369 46.125 42.338 1.00 16.62 23 PRO B N 1
ATOM 1547 C CA . PRO B 1 23 ? 48.300 45.757 40.925 1.00 17.35 23 PRO B CA 1
ATOM 1548 C C . PRO B 1 23 ? 48.298 46.989 40.033 1.00 17.52 23 PRO B C 1
ATOM 1549 O O . PRO B 1 23 ? 47.909 48.063 40.469 1.00 20.35 23 PRO B O 1
ATOM 1553 N N . ASN B 1 24 ? 48.700 46.817 38.772 1.00 19.43 24 ASN B N 1
ATOM 1554 C CA . ASN B 1 24 ? 48.413 47.831 37.789 1.00 20.74 24 ASN B CA 1
ATOM 1555 C C . ASN B 1 24 ? 46.914 47.679 37.404 1.00 20.60 24 ASN B C 1
ATOM 1556 O O . ASN B 1 24 ? 46.327 46.629 37.605 1.00 21.81 24 ASN B O 1
ATOM 1561 N N . LYS B 1 25 ? 46.286 48.772 37.030 1.00 18.84 25 LYS B N 1
ATOM 1562 C CA . LYS B 1 25 ? 44.881 48.760 36.650 1.00 20.19 25 LYS B CA 1
ATOM 1563 C C . LYS B 1 25 ? 44.748 49.487 35.333 1.00 22.67 25 LYS B C 1
ATOM 1564 O O . LYS B 1 25 ? 45.474 50.432 35.049 1.00 25.92 25 LYS B O 1
ATOM 1570 N N . PHE B 1 26 ? 43.813 49.012 34.526 1.00 21.55 26 PHE B N 1
ATOM 1571 C CA . PHE B 1 26 ? 43.510 49.616 33.223 1.00 22.42 26 PHE B CA 1
ATOM 1572 C C . PHE B 1 26 ? 42.109 50.212 33.311 1.00 21.80 26 PHE B C 1
ATOM 1573 O O . PHE B 1 26 ? 41.154 49.474 33.452 1.00 23.11 26 PHE B O 1
ATOM 1581 N N . ARG B 1 27 ? 42.007 51.534 33.230 1.00 20.80 27 ARG B N 1
ATOM 1582 C CA . ARG B 1 27 ? 40.757 52.242 33.464 1.00 21.90 27 ARG B CA 1
ATOM 1583 C C . ARG B 1 27 ? 40.387 53.081 32.251 1.00 21.75 27 ARG B C 1
ATOM 1584 O O . ARG B 1 27 ? 41.243 53.673 31.620 1.00 25.05 27 ARG B O 1
ATOM 1592 N N . ASP B 1 28 ? 39.094 53.105 31.941 1.00 20.26 28 ASP B N 1
ATOM 1593 C CA . ASP B 1 28 ? 38.562 54.068 30.990 1.00 20.73 28 ASP B CA 1
ATOM 1594 C C . ASP B 1 28 ? 37.153 54.439 31.465 1.00 20.53 28 ASP B C 1
ATOM 1595 O O . ASP B 1 28 ? 36.757 54.102 32.577 1.00 20.00 28 ASP B O 1
ATOM 1600 N N . LEU B 1 29 ? 36.405 55.170 30.638 1.00 21.50 29 LEU B N 1
ATOM 1601 C CA . LEU B 1 29 ? 35.093 55.654 31.077 1.00 23.26 29 LEU B CA 1
ATOM 1602 C C . LEU B 1 29 ? 34.046 54.544 31.280 1.00 22.72 29 LEU B C 1
ATOM 1603 O O . LEU B 1 29 ? 33.032 54.756 31.971 1.00 24.74 29 LEU B O 1
ATOM 1608 N N . ARG B 1 30 ? 34.285 53.376 30.691 1.00 20.35 30 ARG B N 1
ATOM 1609 C CA . ARG B 1 30 ? 33.419 52.210 30.888 1.00 20.25 30 ARG B CA 1
ATOM 1610 C C . ARG B 1 30 ? 33.623 51.476 32.208 1.00 18.94 30 ARG B C 1
ATOM 1611 O O . ARG B 1 30 ? 32.723 50.789 32.689 1.00 19.98 30 ARG B O 1
ATOM 1619 N N . GLY B 1 31 ? 34.806 51.609 32.790 1.00 18.68 31 GLY B N 1
ATOM 1620 C CA . GLY B 1 31 ? 35.165 50.867 34.015 1.00 18.10 31 GLY B CA 1
ATOM 1621 C C . GLY B 1 31 ? 36.640 50.538 34.058 1.00 17.42 31 GLY B C 1
ATOM 1622 O O . GLY B 1 31 ? 37.462 51.306 33.581 1.00 18.24 31 GLY B O 1
ATOM 1623 N N . GLU B 1 32 ? 36.979 49.427 34.697 1.00 16.04 32 GLU B N 1
ATOM 1624 C CA . GLU B 1 32 ? 38.399 49.101 34.897 1.00 16.84 32 GLU B CA 1
ATOM 1625 C C . GLU B 1 32 ? 38.571 47.585 34.943 1.00 16.22 32 GLU B C 1
ATOM 1626 O O . GLU B 1 32 ? 37.694 46.848 35.356 1.00 17.20 32 GLU B O 1
ATOM 1632 N N . ILE B 1 33 ? 39.768 47.157 34.531 1.00 16.11 33 ILE B N 1
ATOM 1633 C CA . ILE B 1 33 ? 40.176 45.775 34.534 1.00 17.78 33 ILE B CA 1
ATOM 1634 C C . ILE B 1 33 ? 41.503 45.666 35.309 1.00 17.25 33 ILE B C 1
ATOM 1635 O O . ILE B 1 33 ? 42.384 46.484 35.118 1.00 18.10 33 ILE B O 1
ATOM 1640 N N . TRP B 1 34 ? 41.625 44.642 36.143 1.00 15.19 34 TRP B N 1
ATOM 1641 C CA . TRP B 1 34 ? 42.886 44.427 36.864 1.00 15.09 34 TRP B CA 1
ATOM 1642 C C . TRP B 1 34 ? 43.001 42.988 37.332 1.00 15.58 34 TRP B C 1
ATOM 1643 O O . TRP B 1 34 ? 42.012 42.305 37.552 1.00 16.84 34 TRP B O 1
ATOM 1654 N N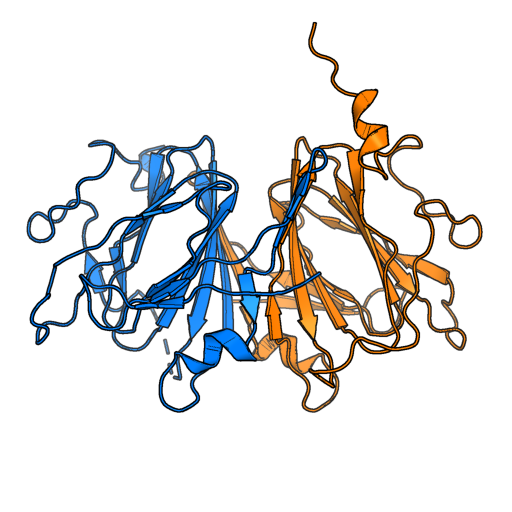 . THR B 1 35 ? 44.245 42.560 37.526 1.00 15.61 35 THR B N 1
ATOM 1655 C CA . THR B 1 35 ? 44.568 41.228 38.063 1.00 15.53 35 THR B CA 1
ATOM 1656 C C . THR B 1 35 ? 44.931 41.352 39.539 1.00 15.34 35 THR B C 1
ATOM 1657 O O . THR B 1 35 ? 45.874 42.054 39.885 1.00 17.58 35 THR B O 1
ATOM 1661 N N . ALA B 1 36 ? 44.196 40.644 40.391 1.00 13.84 36 ALA B N 1
ATOM 1662 C CA . ALA B 1 36 ? 44.392 40.674 41.846 1.00 14.70 36 ALA B CA 1
ATOM 1663 C C . ALA B 1 36 ? 45.443 39.698 42.310 1.00 14.76 36 ALA B C 1
ATOM 1664 O O . ALA B 1 36 ? 46.002 39.889 43.399 1.00 16.97 36 ALA B O 1
ATOM 1666 N N . PHE B 1 37 ? 45.720 38.662 41.538 1.00 14.48 37 PHE B N 1
ATOM 1667 C CA . PHE B 1 37 ? 46.599 37.572 42.026 1.00 14.11 37 PHE B CA 1
ATOM 1668 C C . PHE B 1 37 ? 47.084 36.746 40.846 1.00 14.48 37 PHE B C 1
ATOM 1669 O O . PHE B 1 37 ? 46.279 36.448 39.933 1.00 15.22 37 PHE B O 1
ATOM 1677 N N . THR B 1 38 ? 48.374 36.409 40.843 1.00 15.04 38 THR B N 1
ATOM 1678 C CA . THR B 1 38 ? 48.831 35.260 40.106 1.00 15.33 38 THR B CA 1
ATOM 1679 C C . THR B 1 38 ? 49.603 34.363 41.059 1.00 14.42 38 THR B C 1
ATOM 1680 O O . THR B 1 38 ? 50.274 34.842 42.004 1.00 16.12 38 THR B O 1
ATOM 1684 N N . SER B 1 39 ? 49.561 33.073 40.796 1.00 15.01 39 SER B N 1
ATOM 1685 C CA . SER B 1 39 ? 50.319 32.122 41.618 1.00 15.54 39 SER B CA 1
ATOM 1686 C C . SER B 1 39 ? 51.821 32.399 41.539 1.00 17.05 39 SER B C 1
ATOM 1687 O O . SER B 1 39 ? 52.497 32.416 42.566 1.00 17.43 39 SER B O 1
ATOM 1690 N N . LYS B 1 40 ? 52.299 32.630 40.335 1.00 16.76 40 LYS B N 1
ATOM 1691 C CA . LYS B 1 40 ? 53.700 32.891 40.095 1.00 18.23 40 LYS B CA 1
ATOM 1692 C C . LYS B 1 40 ? 54.204 34.077 40.938 1.00 19.83 40 LYS B C 1
ATOM 1693 O O . LYS B 1 40 ? 55.314 34.007 41.496 1.00 22.28 40 LYS B O 1
ATOM 1699 N N . ALA B 1 41 ? 53.453 35.157 41.010 1.00 18.69 41 ALA B N 1
ATOM 1700 C CA . ALA B 1 41 ? 53.939 36.360 41.671 1.00 20.33 41 ALA B CA 1
ATOM 1701 C C . ALA B 1 41 ? 53.716 36.357 43.187 1.00 18.98 41 ALA B C 1
ATOM 1702 O O . ALA B 1 41 ? 54.515 36.955 43.927 1.00 21.96 41 ALA B O 1
ATOM 1704 N N . VAL B 1 42 ? 52.622 35.744 43.642 1.00 16.95 42 VAL B N 1
ATOM 1705 C CA . VAL B 1 42 ? 52.183 35.890 45.018 1.00 17.10 42 VAL B CA 1
ATOM 1706 C C . VAL B 1 42 ? 52.342 34.627 45.895 1.00 16.43 42 VAL B C 1
ATOM 1707 O O . VAL B 1 42 ? 52.658 34.747 47.078 1.00 18.25 42 VAL B O 1
ATOM 1711 N N . ASP B 1 43 ? 52.141 33.428 45.331 1.00 16.48 43 ASP B N 1
ATOM 1712 C CA . ASP B 1 43 ? 52.318 32.221 46.140 1.00 16.41 43 ASP B CA 1
ATOM 1713 C C . ASP B 1 43 ? 53.779 32.140 46.641 1.00 16.82 43 ASP B C 1
ATOM 1714 O O . ASP B 1 43 ? 54.016 31.578 47.683 1.00 17.64 43 ASP B O 1
ATOM 1719 N N . LYS B 1 44 ? 54.734 32.714 45.899 1.00 18.29 44 LYS B N 1
ATOM 1720 C CA . LYS B 1 44 ? 56.138 32.748 46.277 1.00 18.75 44 LYS B CA 1
ATOM 1721 C C . LYS B 1 44 ? 56.380 33.418 47.637 1.00 18.17 44 LYS B C 1
ATOM 1722 O O . LYS B 1 44 ? 57.454 33.232 48.207 1.00 21.65 44 LYS B O 1
ATOM 1728 N N . LEU B 1 45 ? 55.452 34.236 48.112 1.00 17.73 45 LEU B N 1
ATOM 1729 C CA . LEU B 1 45 ? 55.600 34.927 49.401 1.00 18.87 45 LEU B CA 1
ATOM 1730 C C . LEU B 1 45 ? 55.254 34.059 50.597 1.00 17.78 45 LEU B C 1
ATOM 1731 O O . LEU B 1 45 ? 55.533 34.451 51.710 1.00 19.86 45 LEU B O 1
ATOM 1736 N N . LEU B 1 46 ? 54.629 32.901 50.368 1.00 17.17 46 LEU B N 1
ATOM 1737 C CA . LEU B 1 46 ? 54.252 31.961 51.420 1.00 16.72 46 LEU B CA 1
ATOM 1738 C C . LEU B 1 46 ? 55.384 31.054 51.839 1.00 17.91 46 LEU B C 1
ATOM 1739 O O . LEU B 1 46 ? 56.375 30.904 51.098 1.00 18.64 46 LEU B O 1
ATOM 1744 N N . PRO B 1 47 ? 55.209 30.403 52.991 1.00 17.19 47 PRO B N 1
ATOM 1745 C CA . PRO B 1 47 ? 56.157 29.342 53.333 1.00 18.93 47 PRO B CA 1
ATOM 1746 C C . PRO B 1 47 ? 56.304 28.258 52.271 1.00 18.87 47 PRO B C 1
ATOM 1747 O O . PRO B 1 47 ? 55.356 27.994 51.501 1.00 18.51 47 PRO B O 1
ATOM 1751 N N . ASN B 1 48 ? 57.480 27.680 52.174 1.00 19.11 48 ASN B N 1
ATOM 1752 C CA . ASN B 1 48 ? 57.788 26.727 51.145 1.00 22.15 48 ASN B CA 1
ATOM 1753 C C . ASN B 1 48 ? 56.704 25.667 50.984 1.00 19.48 48 ASN B C 1
ATOM 1754 O O . ASN B 1 48 ? 56.304 25.032 51.941 1.00 19.46 48 ASN B O 1
ATOM 1759 N N . GLY B 1 49 ? 56.268 25.481 49.747 1.00 18.75 49 GLY B N 1
ATOM 1760 C CA . GLY B 1 49 ? 55.291 24.474 49.436 1.00 19.76 49 GLY B CA 1
ATOM 1761 C C . GLY B 1 49 ? 53.842 24.821 49.648 1.00 17.67 49 GLY B C 1
ATOM 1762 O O . GLY B 1 49 ? 53.000 24.040 49.225 1.00 20.07 49 GLY B O 1
ATOM 1763 N N . LEU B 1 50 ? 53.553 25.983 50.222 1.00 15.36 50 LEU B N 1
ATOM 1764 C CA . LEU B 1 50 ? 52.184 26.377 50.495 1.00 14.85 50 LEU B CA 1
ATOM 1765 C C . LEU B 1 50 ? 51.689 27.264 49.351 1.00 15.97 50 LEU B C 1
ATOM 1766 O O . LEU B 1 50 ? 52.434 28.048 48.791 1.00 16.48 50 LEU B O 1
ATOM 1771 N N . LYS B 1 51 ? 50.380 27.143 49.056 1.00 15.34 51 LYS B N 1
ATOM 1772 C CA . LYS B 1 51 ? 49.708 27.959 48.043 1.00 14.02 51 LYS B CA 1
ATOM 1773 C C . LYS B 1 51 ? 48.337 28.428 48.551 1.00 13.84 51 LYS B C 1
ATOM 1774 O O . LYS B 1 51 ? 47.707 27.767 49.365 1.00 15.60 51 LYS B O 1
ATOM 1780 N N . PHE B 1 52 ? 47.895 29.589 48.038 1.00 13.79 52 PHE B N 1
ATOM 1781 C CA . PHE B 1 52 ? 46.511 29.976 48.306 1.00 13.82 52 PHE B CA 1
ATOM 1782 C C . PHE B 1 52 ? 45.534 29.020 47.606 1.00 14.76 52 PHE B C 1
ATOM 1783 O O . PHE B 1 52 ? 45.739 28.619 46.461 1.00 16.13 52 PHE B O 1
ATOM 1791 N N . ILE B 1 53 ? 44.516 28.641 48.348 1.00 14.52 53 ILE B N 1
ATOM 1792 C CA . ILE B 1 53 ? 43.596 27.566 47.927 1.00 14.60 53 ILE B CA 1
ATOM 1793 C C . ILE B 1 53 ? 42.081 27.898 48.001 1.00 14.52 53 ILE B C 1
ATOM 1794 O O . ILE B 1 53 ? 41.288 27.127 47.455 1.00 16.92 53 ILE B O 1
ATOM 1799 N N . HIS B 1 54 ? 41.720 29.027 48.599 1.00 14.51 54 HIS B N 1
ATOM 1800 C CA . HIS B 1 54 ? 40.284 29.378 48.780 1.00 15.42 54 HIS B CA 1
ATOM 1801 C C . HIS B 1 54 ? 40.134 30.845 48.378 1.00 15.01 54 HIS B C 1
ATOM 1802 O O . HIS B 1 54 ? 41.040 31.645 48.635 1.00 15.63 54 HIS B O 1
ATOM 1809 N N . ASP B 1 55 ? 38.970 31.177 47.808 1.00 13.46 55 ASP B N 1
ATOM 1810 C CA . ASP B 1 55 ? 38.576 32.548 47.488 1.00 13.01 55 ASP B CA 1
ATOM 1811 C C . ASP B 1 55 ? 37.216 32.814 48.132 1.00 12.96 55 ASP B C 1
ATOM 1812 O O . ASP B 1 55 ? 36.234 32.064 47.886 1.00 15.12 55 ASP B O 1
ATOM 1817 N N . LYS B 1 56 ? 37.142 33.880 48.923 1.00 13.48 56 LYS B N 1
ATOM 1818 C CA A LYS B 1 56 ? 35.933 34.163 49.711 0.50 14.65 56 LYS B CA 1
ATOM 1819 C CA B LYS B 1 56 ? 35.930 34.177 49.718 0.50 14.69 56 LYS B CA 1
ATOM 1820 C C . LYS B 1 56 ? 35.521 35.627 49.538 1.00 14.72 56 LYS B C 1
ATOM 1821 O O . LYS B 1 56 ? 36.373 36.508 49.380 1.00 14.74 56 LYS B O 1
ATOM 1832 N N . PHE B 1 57 ? 34.203 35.871 49.616 1.00 14.23 57 PHE B N 1
ATOM 1833 C CA . PHE B 1 57 ? 33.657 37.209 49.506 1.00 14.71 57 PHE B CA 1
ATOM 1834 C C . PHE B 1 57 ? 32.775 37.516 50.689 1.00 14.18 57 PHE B C 1
ATOM 1835 O O . PHE B 1 57 ? 32.030 36.639 51.155 1.00 16.96 57 PHE B O 1
ATOM 1843 N N . ILE B 1 58 ? 32.878 38.764 51.173 1.00 13.17 58 ILE B N 1
ATOM 1844 C CA . ILE B 1 58 ? 31.986 39.243 52.213 1.00 14.09 58 ILE B CA 1
ATOM 1845 C C . ILE B 1 58 ? 31.431 40.584 51.747 1.00 14.68 58 ILE B C 1
ATOM 1846 O O . ILE B 1 58 ? 32.166 41.538 51.616 1.00 14.67 58 ILE B O 1
ATOM 1851 N N . HIS B 1 59 ? 30.106 40.632 51.541 1.00 14.95 59 HIS B N 1
ATOM 1852 C CA . HIS B 1 59 ? 29.449 41.905 51.199 1.00 14.96 59 HIS B CA 1
ATOM 1853 C C . HIS B 1 59 ? 28.810 42.421 52.469 1.00 15.67 59 HIS B C 1
ATOM 1854 O O . HIS B 1 59 ? 27.978 41.736 53.029 1.00 21.43 59 HIS B O 1
ATOM 1861 N N . SER B 1 60 ? 29.173 43.615 52.908 1.00 14.22 60 SER B N 1
ATOM 1862 C CA . SER B 1 60 ? 28.619 44.189 54.119 1.00 15.48 60 SER B CA 1
ATOM 1863 C C . SER B 1 60 ? 28.112 45.600 53.903 1.00 15.81 60 SER B C 1
ATOM 1864 O O . SER B 1 60 ? 28.654 46.353 53.098 1.00 16.20 60 SER B O 1
ATOM 1867 N N . LYS B 1 61 ? 27.079 45.958 54.655 1.00 16.87 61 LYS B N 1
ATOM 1868 C CA . LYS B 1 61 ? 26.559 47.315 54.660 1.00 17.84 61 LYS B CA 1
ATOM 1869 C C . LYS B 1 61 ? 27.467 48.334 55.347 1.00 16.81 61 LYS B C 1
ATOM 1870 O O . LYS B 1 61 ? 28.371 47.991 56.136 1.00 16.94 61 LYS B O 1
ATOM 1876 N N . HIS B 1 62 ? 27.225 49.596 55.030 1.00 16.77 62 HIS B N 1
ATOM 1877 C CA . HIS B 1 62 ? 27.840 50.720 55.727 1.00 18.61 62 HIS B CA 1
ATOM 1878 C C . HIS B 1 62 ? 27.893 50.512 57.228 1.00 18.97 62 HIS B C 1
ATOM 1879 O O . HIS B 1 62 ? 26.919 50.116 57.863 1.00 19.12 62 HIS B O 1
ATOM 1886 N N . ASN B 1 63 ? 29.061 50.797 57.786 1.00 19.05 63 ASN B N 1
ATOM 1887 C CA . ASN B 1 63 ? 29.241 50.859 59.238 1.00 19.52 63 ASN B CA 1
ATOM 1888 C C . ASN B 1 63 ? 29.355 49.498 59.914 1.00 18.89 63 ASN B C 1
ATOM 1889 O O . ASN B 1 63 ? 29.417 49.420 61.146 1.00 21.09 63 ASN B O 1
ATOM 1894 N N . VAL B 1 64 ? 29.385 48.424 59.142 1.00 16.45 64 VAL B N 1
ATOM 1895 C CA . VAL B 1 64 ? 29.600 47.072 59.682 1.00 17.05 64 VAL B CA 1
ATOM 1896 C C . VAL B 1 64 ? 31.097 46.877 59.893 1.00 16.80 64 VAL B C 1
ATOM 1897 O O . VAL B 1 64 ? 31.918 47.263 59.042 1.00 17.57 64 VAL B O 1
ATOM 1901 N N . ILE B 1 65 ? 31.421 46.227 61.023 1.00 16.60 65 ILE B N 1
ATOM 1902 C CA . ILE B 1 65 ? 32.798 45.734 61.293 1.00 16.52 65 ILE B CA 1
ATOM 1903 C C . ILE B 1 65 ? 32.761 44.230 61.244 1.00 16.48 65 ILE B C 1
ATOM 1904 O O . ILE B 1 65 ? 31.879 43.615 61.812 1.00 18.66 65 ILE B O 1
ATOM 1909 N N . ARG B 1 66 ? 33.796 43.649 60.641 1.00 15.37 66 ARG B N 1
ATOM 1910 C CA . ARG B 1 66 ? 34.033 42.214 60.688 1.00 16.19 66 ARG B CA 1
ATOM 1911 C C . ARG B 1 66 ? 35.402 42.009 61.357 1.00 17.21 66 ARG B C 1
ATOM 1912 O O . ARG B 1 66 ? 36.349 42.735 61.069 1.00 17.59 66 ARG B O 1
ATOM 1920 N N . GLY B 1 67 ? 35.483 41.046 62.276 1.00 17.32 67 GLY B N 1
ATOM 1921 C CA . GLY B 1 67 ? 36.740 40.768 63.002 1.00 16.92 67 GLY B CA 1
ATOM 1922 C C . GLY B 1 67 ? 36.605 41.019 64.488 1.00 17.95 67 GLY B C 1
ATOM 1923 O O . GLY B 1 67 ? 35.521 41.291 64.992 1.00 18.58 67 GLY B O 1
ATOM 1924 N N . ILE B 1 68 ? 37.698 40.895 65.243 1.00 17.05 68 ILE B N 1
ATOM 1925 C CA . ILE B 1 68 ? 39.061 40.597 64.772 1.00 16.76 68 ILE B CA 1
ATOM 1926 C C . ILE B 1 68 ? 39.273 39.090 64.907 1.00 17.84 68 ILE B C 1
ATOM 1927 O O . ILE B 1 68 ? 39.122 38.573 66.001 1.00 20.22 68 ILE B O 1
ATOM 1932 N N . HIS B 1 69 ? 39.627 38.397 63.820 1.00 16.44 69 HIS B N 1
ATOM 1933 C CA A HIS B 1 69 ? 39.778 36.944 63.810 0.50 18.27 69 HIS B CA 1
ATOM 1934 C CA B HIS B 1 69 ? 39.824 36.965 63.895 0.50 18.74 69 HIS B CA 1
ATOM 1935 C C . HIS B 1 69 ? 41.167 36.525 63.333 1.00 17.32 69 HIS B C 1
ATOM 1936 O O . HIS B 1 69 ? 41.682 37.092 62.363 1.00 18.25 69 HIS B O 1
ATOM 1949 N N . GLY B 1 70 ? 41.735 35.497 63.970 1.00 17.26 70 GLY B N 1
ATOM 1950 C CA . GLY B 1 70 ? 42.983 34.943 63.465 1.00 18.61 70 GLY B CA 1
ATOM 1951 C C . GLY B 1 70 ? 43.265 33.586 64.081 1.00 17.54 70 GLY B C 1
ATOM 1952 O O . GLY B 1 70 ? 42.473 33.068 64.832 1.00 18.20 70 GLY B O 1
ATOM 1953 N N . ASP B 1 71 ? 44.396 33.021 63.701 1.00 19.73 71 ASP B N 1
ATOM 1954 C CA . ASP B 1 71 ? 44.876 31.763 64.255 1.00 19.93 71 ASP B CA 1
ATOM 1955 C C . ASP B 1 71 ? 46.404 31.684 64.043 1.00 21.16 71 ASP B C 1
ATOM 1956 O O . ASP B 1 71 ? 46.990 32.640 63.564 1.00 26.78 71 ASP B O 1
ATOM 1961 N N . VAL B 1 72 ? 47.024 30.541 64.338 1.00 20.41 72 VAL B N 1
ATOM 1962 C CA . VAL B 1 72 ? 48.479 30.428 64.172 1.00 22.39 72 VAL B CA 1
ATOM 1963 C C . VAL B 1 72 ? 48.917 29.733 62.890 1.00 22.70 72 VAL B C 1
ATOM 1964 O O . VAL B 1 72 ? 50.126 29.527 62.701 1.00 25.70 72 VAL B O 1
ATOM 1968 N N . LYS B 1 73 ? 47.978 29.452 61.964 1.00 21.45 73 LYS B N 1
ATOM 1969 C CA . LYS B 1 73 ? 48.350 28.763 60.725 1.00 20.55 73 LYS B CA 1
ATOM 1970 C C . LYS B 1 73 ? 47.817 29.310 59.412 1.00 20.07 73 LYS B C 1
ATOM 1971 O O . LYS B 1 73 ? 48.277 28.849 58.380 1.00 20.59 73 LYS B O 1
ATOM 1977 N N . THR B 1 74 ? 46.848 30.220 59.424 1.00 18.45 74 THR B N 1
ATOM 1978 C CA . THR B 1 74 ? 46.211 30.656 58.172 1.00 17.48 74 THR B CA 1
ATOM 1979 C C . THR B 1 74 ? 46.772 31.971 57.685 1.00 16.88 74 THR B C 1
ATOM 1980 O O . THR B 1 74 ? 46.833 32.934 58.445 1.00 18.43 74 THR B O 1
ATOM 1984 N N . TYR B 1 75 ? 47.205 31.974 56.415 1.00 15.79 75 TYR B N 1
ATOM 1985 C CA . TYR B 1 75 ? 47.658 33.148 55.706 1.00 15.49 75 TYR B CA 1
ATOM 1986 C C . TYR B 1 75 ? 46.465 33.648 54.865 1.00 14.54 75 TYR B C 1
ATOM 1987 O O . TYR B 1 75 ? 45.735 32.844 54.260 1.00 16.27 75 TYR B O 1
ATOM 1996 N N . LYS B 1 76 ? 46.312 34.965 54.819 1.00 14.86 76 LYS B N 1
ATOM 1997 C CA . LYS B 1 76 ? 45.203 35.559 54.068 1.00 14.31 76 LYS B CA 1
ATOM 1998 C C . LYS B 1 76 ? 45.713 36.627 53.115 1.00 14.44 76 LYS B C 1
ATOM 1999 O O . LYS B 1 76 ? 46.791 37.202 53.342 1.00 16.18 76 LYS B O 1
ATOM 2005 N N . LEU B 1 77 ? 44.968 36.851 52.037 1.00 14.00 77 LEU B N 1
ATOM 2006 C CA . LEU B 1 77 ? 45.304 37.907 51.077 1.00 14.46 77 LEU B CA 1
ATOM 2007 C C . LEU B 1 77 ? 44.044 38.709 50.859 1.00 14.77 77 LEU B C 1
ATOM 2008 O O . LEU B 1 77 ? 43.136 38.151 50.239 1.00 17.07 77 LEU B O 1
ATOM 2013 N N . ALA B 1 78 ? 43.980 39.958 51.312 1.00 13.62 78 ALA B N 1
ATOM 2014 C CA . ALA B 1 78 ? 42.681 40.677 51.439 1.00 14.94 78 ALA B CA 1
ATOM 2015 C C . ALA B 1 78 ? 42.680 42.011 50.727 1.00 15.30 78 ALA B C 1
ATOM 2016 O O . ALA B 1 78 ? 43.668 42.748 50.725 1.00 15.00 78 ALA B O 1
ATOM 2018 N N . THR B 1 79 ? 41.540 42.296 50.082 1.00 13.91 79 THR B N 1
ATOM 2019 C CA . THR B 1 79 ? 41.326 43.595 49.458 1.00 13.50 79 THR B CA 1
ATOM 2020 C C . THR B 1 79 ? 39.817 43.905 49.397 1.00 13.63 79 THR B C 1
ATOM 2021 O O . THR B 1 79 ? 39.012 43.115 49.854 1.00 14.97 79 THR B O 1
ATOM 2025 N N . CYS B 1 80 ? 39.497 45.075 48.842 1.00 13.79 80 CYS B N 1
ATOM 2026 C CA . CYS B 1 80 ? 38.107 45.506 48.647 1.00 13.92 80 CYS B CA 1
ATOM 2027 C C . CYS B 1 80 ? 37.896 45.755 47.166 1.00 14.36 80 CYS B C 1
ATOM 2028 O O . CYS B 1 80 ? 38.580 46.566 46.570 1.00 14.75 80 CYS B O 1
ATOM 2031 N N . VAL B 1 81 ? 36.984 44.984 46.571 1.00 13.42 81 VAL B N 1
ATOM 2032 C CA . VAL B 1 81 ? 36.741 45.056 45.109 1.00 14.12 81 VAL B CA 1
ATOM 2033 C C . VAL B 1 81 ? 35.478 45.876 44.753 1.00 14.77 81 VAL B C 1
ATOM 2034 O O . VAL B 1 81 ? 35.188 46.036 43.560 1.00 16.09 81 VAL B O 1
ATOM 2038 N N . TYR B 1 82 ? 34.761 46.370 45.746 1.00 14.65 82 TYR B N 1
ATOM 2039 C CA . TYR B 1 82 ? 33.698 47.371 45.525 1.00 14.58 82 TYR B CA 1
ATOM 2040 C C . TYR B 1 82 ? 33.557 48.200 46.797 1.00 14.37 82 TYR B C 1
ATOM 2041 O O . TYR B 1 82 ? 33.452 47.608 47.867 1.00 14.56 82 TYR B O 1
ATOM 2050 N N . GLY B 1 83 ? 33.561 49.520 46.661 1.00 14.02 83 GLY B N 1
ATOM 2051 C CA . GLY B 1 83 ? 33.384 50.390 47.801 1.00 14.39 83 GLY B CA 1
ATOM 2052 C C . GLY B 1 83 ? 34.693 50.746 48.482 1.00 13.97 83 GLY B C 1
ATOM 2053 O O . GLY B 1 83 ? 35.753 50.797 47.843 1.00 14.97 83 GLY B O 1
ATOM 2054 N N . GLU B 1 84 ? 34.612 50.977 49.789 1.00 14.91 84 GLU B N 1
ATOM 2055 C CA . GLU B 1 84 ? 35.794 51.384 50.568 1.00 14.03 84 GLU B CA 1
ATOM 2056 C C . GLU B 1 84 ? 35.729 50.704 51.909 1.00 14.60 84 GLU B C 1
ATOM 2057 O O . GLU B 1 84 ? 34.673 50.689 52.555 1.00 14.69 84 GLU B O 1
ATOM 2063 N N . ILE B 1 85 ? 36.894 50.239 52.372 1.00 13.68 85 ILE B N 1
ATOM 2064 C CA . ILE B 1 85 ? 37.075 49.692 53.736 1.00 14.39 85 ILE B CA 1
ATOM 2065 C C . ILE B 1 85 ? 38.261 50.355 54.418 1.00 14.30 85 ILE B C 1
ATOM 2066 O O . ILE B 1 85 ? 39.193 50.838 53.765 1.00 14.43 85 ILE B O 1
ATOM 2071 N N . HIS B 1 86 ? 38.218 50.281 55.742 1.00 14.31 86 HIS B N 1
ATOM 2072 C CA . HIS B 1 86 ? 39.448 50.374 56.547 1.00 13.32 86 HIS B CA 1
ATOM 2073 C C . HIS B 1 86 ? 39.779 48.944 56.971 1.00 13.16 86 HIS B C 1
ATOM 2074 O O . HIS B 1 86 ? 39.057 48.311 57.717 1.00 15.08 86 HIS B O 1
ATOM 2081 N N . GLN B 1 87 ? 40.906 48.468 56.458 1.00 13.49 87 GLN B N 1
ATOM 2082 C CA . GLN B 1 87 ? 41.396 47.113 56.695 1.00 13.93 87 GLN B CA 1
ATOM 2083 C C . GLN B 1 87 ? 42.435 47.183 57.810 1.00 13.81 87 GLN B C 1
ATOM 2084 O O . GLN B 1 87 ? 43.372 48.003 57.709 1.00 14.94 87 GLN B O 1
ATOM 2090 N N . VAL B 1 88 ? 42.331 46.266 58.786 1.00 13.42 88 VAL B N 1
ATOM 2091 C CA . VAL B 1 88 ? 43.247 46.295 59.941 1.00 14.25 88 VAL B CA 1
ATOM 2092 C C . VAL B 1 88 ? 43.860 44.908 60.092 1.00 14.64 88 VAL B C 1
ATOM 2093 O O . VAL B 1 88 ? 43.189 43.882 60.057 1.00 15.57 88 VAL B O 1
ATOM 2097 N N . VAL B 1 89 ? 45.200 44.921 60.321 1.00 14.91 89 VAL B N 1
ATOM 2098 C CA . VAL B 1 89 ? 45.929 43.705 60.690 1.00 14.95 89 VAL B CA 1
ATOM 2099 C C . VAL B 1 89 ? 46.587 43.918 62.054 1.00 14.79 89 VAL B C 1
ATOM 2100 O O . VAL B 1 89 ? 47.139 44.994 62.286 1.00 16.81 89 VAL B O 1
ATOM 2104 N N . VAL B 1 90 ? 46.485 42.911 62.922 1.00 14.72 90 VAL B N 1
ATOM 2105 C CA . VAL B 1 90 ? 47.040 43.009 64.266 1.00 14.59 90 VAL B CA 1
ATOM 2106 C C . VAL B 1 90 ? 48.077 41.888 64.429 1.00 16.13 90 VAL B C 1
ATOM 2107 O O . VAL B 1 90 ? 47.772 40.715 64.192 1.00 16.52 90 VAL B O 1
ATOM 2111 N N . ASP B 1 91 ? 49.306 42.241 64.864 1.00 16.72 91 ASP B N 1
ATOM 2112 C CA . ASP B 1 91 ? 50.339 41.242 65.141 1.00 19.36 91 ASP B CA 1
ATOM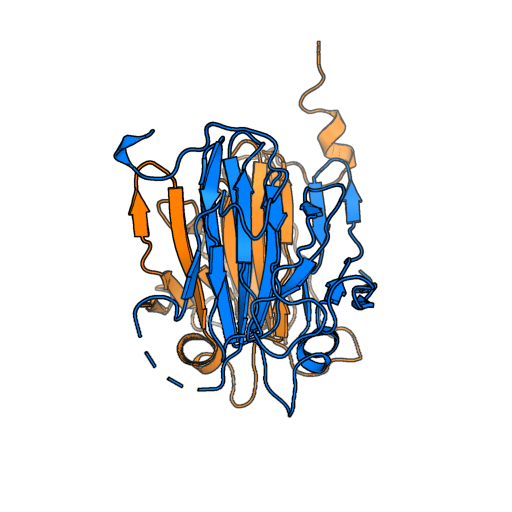 2113 C C . ASP B 1 91 ? 49.968 40.564 66.452 1.00 19.85 91 ASP B C 1
ATOM 2114 O O . ASP B 1 91 ? 50.016 41.203 67.500 1.00 21.52 91 ASP B O 1
ATOM 2119 N N . CYS B 1 92 ? 49.587 39.286 66.401 1.00 20.64 92 CYS B N 1
ATOM 2120 C CA . CYS B 1 92 ? 49.237 38.544 67.608 1.00 22.67 92 CYS B CA 1
ATOM 2121 C C . CYS B 1 92 ? 50.250 37.436 67.952 1.00 22.21 92 CYS B C 1
ATOM 2122 O O . CYS B 1 92 ? 49.911 36.459 68.604 1.00 28.26 92 CYS B O 1
ATOM 2125 N N . ARG B 1 93 ? 51.492 37.617 67.502 1.00 22.77 93 ARG B N 1
ATOM 2126 C CA . ARG B 1 93 ? 52.604 36.725 67.838 1.00 24.35 93 ARG B CA 1
ATOM 2127 C C . ARG B 1 93 ? 53.275 37.218 69.150 1.00 28.12 93 ARG B C 1
ATOM 2128 O O . ARG B 1 93 ? 53.896 38.276 69.180 1.00 30.77 93 ARG B O 1
ATOM 2136 N N . LYS B 1 94 ? 53.102 36.477 70.238 1.00 31.89 94 LYS B N 1
ATOM 2137 C CA . LYS B 1 94 ? 53.568 36.922 71.588 1.00 34.66 94 LYS B CA 1
ATOM 2138 C C . LYS B 1 94 ? 55.053 37.256 71.720 1.00 34.51 94 LYS B C 1
ATOM 2139 O O . LYS B 1 94 ? 55.418 38.137 72.492 1.00 39.94 94 LYS B O 1
ATOM 2145 N N . ASP B 1 95 ? 55.882 36.576 70.948 1.00 34.30 95 ASP B N 1
ATOM 2146 C CA . ASP B 1 95 ? 57.362 36.779 70.953 1.00 36.42 95 ASP B CA 1
ATOM 2147 C C . ASP B 1 95 ? 57.843 37.999 70.134 1.00 32.23 95 ASP B C 1
ATOM 2148 O O . ASP B 1 95 ? 59.000 38.383 70.140 1.00 37.36 95 ASP B O 1
ATOM 2153 N N . SER B 1 96 ? 56.915 38.589 69.382 1.00 25.30 96 SER B N 1
ATOM 2154 C CA . SER B 1 96 ? 57.219 39.633 68.417 1.00 24.86 96 SER B CA 1
ATOM 2155 C C . SER B 1 96 ? 57.452 40.968 69.088 1.00 26.21 96 SER B C 1
ATOM 2156 O O . SER B 1 96 ? 56.693 41.318 69.969 1.00 27.52 96 SER B O 1
ATOM 2159 N N . PRO B 1 97 ? 58.412 41.769 68.577 1.00 26.53 97 PRO B N 1
ATOM 2160 C CA . PRO B 1 97 ? 58.631 43.118 69.120 1.00 27.49 97 PRO B CA 1
ATOM 2161 C C . PRO B 1 97 ? 57.431 44.051 68.852 1.00 26.25 97 PRO B C 1
ATOM 2162 O O . PRO B 1 97 ? 57.308 45.078 69.487 1.00 32.01 97 PRO B O 1
ATOM 2166 N N . THR B 1 98 ? 56.577 43.685 67.884 1.00 24.32 98 THR B N 1
ATOM 2167 C CA . THR B 1 98 ? 55.364 44.451 67.588 1.00 23.65 98 THR B CA 1
ATOM 2168 C C . THR B 1 98 ? 54.096 43.743 68.032 1.00 22.13 98 THR B C 1
ATOM 2169 O O . THR B 1 98 ? 53.026 43.985 67.486 1.00 21.68 98 THR B O 1
ATOM 2173 N N . TYR B 1 99 ? 54.174 42.884 69.035 1.00 22.87 99 TYR B N 1
ATOM 2174 C CA . TYR B 1 99 ? 52.984 42.216 69.593 1.00 22.20 99 TYR B CA 1
ATOM 2175 C C . TYR B 1 99 ? 51.893 43.191 70.026 1.00 22.42 99 TYR B C 1
ATOM 2176 O O . TYR B 1 99 ? 52.153 44.159 70.737 1.00 22.85 99 TYR B O 1
ATOM 2185 N N . LEU B 1 100 ? 50.668 42.972 69.488 1.00 20.64 100 LEU B N 1
ATOM 2186 C CA . LEU B 1 100 ? 49.465 43.796 69.686 1.00 20.55 100 LEU B CA 1
ATOM 2187 C C . LEU B 1 100 ? 49.524 45.192 69.075 1.00 17.87 100 LEU B C 1
ATOM 2188 O O . LEU B 1 100 ? 48.595 45.986 69.251 1.00 21.24 100 LEU B O 1
ATOM 2193 N N . LYS B 1 101 ? 50.549 45.449 68.267 1.00 17.85 101 LYS B N 1
ATOM 2194 C CA . LYS B 1 101 ? 50.530 46.578 67.359 1.00 16.33 101 LYS B CA 1
ATOM 2195 C C . LYS B 1 101 ? 49.681 46.204 66.129 1.00 16.07 101 LYS B C 1
ATOM 2196 O O . LYS B 1 101 ? 49.542 45.043 65.806 1.00 19.12 101 LYS B O 1
ATOM 2202 N N . TYR B 1 102 ? 49.241 47.236 65.443 1.00 15.88 102 TYR B N 1
ATOM 2203 C CA . TYR B 1 102 ? 48.392 47.057 64.272 1.00 15.00 102 TYR B CA 1
ATOM 2204 C C . TYR B 1 102 ? 48.827 47.996 63.165 1.00 16.14 102 TYR B C 1
ATOM 2205 O O . TYR B 1 102 ? 49.525 48.989 63.390 1.00 18.15 102 TYR B O 1
ATOM 2214 N N . GLU B 1 103 ? 48.323 47.680 61.961 1.00 14.84 103 GLU B N 1
ATOM 2215 C CA . GLU B 1 103 ? 48.431 48.539 60.813 1.00 14.51 103 GLU B CA 1
ATOM 2216 C C . GLU B 1 103 ? 47.042 48.608 60.148 1.00 14.69 103 GLU B C 1
ATOM 2217 O O . GLU B 1 103 ? 46.366 47.576 59.995 1.00 15.79 103 GLU B O 1
ATOM 2223 N N . LYS B 1 104 ? 46.690 49.830 59.740 1.00 14.82 104 LYS B N 1
ATOM 2224 C CA A LYS B 1 104 ? 45.433 50.048 59.041 0.50 15.14 104 LYS B CA 1
ATOM 2225 C CA B LYS B 1 104 ? 45.419 50.103 59.038 0.50 15.22 104 LYS B CA 1
ATOM 2226 C C . LYS B 1 104 ? 45.726 50.594 57.636 1.00 16.29 104 LYS B C 1
ATOM 2227 O O . LYS B 1 104 ? 46.631 51.373 57.412 1.00 18.10 104 LYS B O 1
ATOM 2238 N N . PHE B 1 105 ? 44.886 50.135 56.686 1.00 14.63 105 PHE B N 1
ATOM 2239 C CA . PHE B 1 105 ? 44.984 50.532 55.272 1.00 15.29 105 PHE B CA 1
ATOM 2240 C C . PHE B 1 105 ? 43.570 50.933 54.799 1.00 15.31 105 PHE B C 1
ATOM 2241 O O . PHE B 1 105 ? 42.606 50.193 55.031 1.00 15.34 105 PHE B O 1
ATOM 2249 N N . ILE B 1 106 ? 43.475 52.085 54.135 1.00 14.53 106 ILE B N 1
ATOM 2250 C CA . ILE B 1 106 ? 42.204 52.502 53.517 1.00 14.25 106 ILE B CA 1
ATOM 2251 C C . ILE B 1 106 ? 42.268 52.035 52.065 1.00 14.61 106 ILE B C 1
ATOM 2252 O O . ILE B 1 106 ? 43.156 52.427 51.320 1.00 16.63 106 ILE B O 1
ATOM 2257 N N . ILE B 1 107 ? 41.362 51.115 51.723 1.00 14.37 107 ILE B N 1
ATOM 2258 C CA . ILE B 1 107 ? 41.398 50.389 50.458 1.00 13.96 107 ILE B CA 1
ATOM 2259 C C . ILE B 1 107 ? 40.128 50.733 49.650 1.00 13.89 107 ILE B C 1
ATOM 2260 O O . ILE B 1 107 ? 38.980 50.630 50.151 1.00 14.91 107 ILE B O 1
ATOM 2265 N N . ASN B 1 108 ? 40.321 51.200 48.421 1.00 14.20 108 ASN B N 1
ATOM 2266 C CA . ASN B 1 108 ? 39.172 51.524 47.513 1.00 15.10 108 ASN B CA 1
ATOM 2267 C C . ASN B 1 108 ? 39.683 51.430 46.080 1.00 15.62 108 ASN B C 1
ATOM 2268 O O . ASN B 1 108 ? 40.869 51.071 45.840 1.00 15.12 108 ASN B O 1
ATOM 2273 N N . GLN B 1 109 ? 38.865 51.805 45.102 1.00 16.15 109 GLN B N 1
ATOM 2274 C CA . GLN B 1 109 ? 39.271 51.644 43.699 1.00 18.53 109 GLN B CA 1
ATOM 2275 C C . GLN B 1 109 ? 40.506 52.462 43.279 1.00 17.54 109 GLN B C 1
ATOM 2276 O O . GLN B 1 109 ? 41.198 52.100 42.316 1.00 17.69 109 GLN B O 1
ATOM 2282 N N . ASP B 1 110 ? 40.755 53.573 43.979 1.00 16.98 110 ASP B N 1
ATOM 2283 C CA . ASP B 1 110 ? 41.934 54.394 43.712 1.00 18.51 110 ASP B CA 1
ATOM 2284 C C . ASP B 1 110 ? 43.138 54.083 44.611 1.00 18.03 110 ASP B C 1
ATOM 2285 O O . ASP B 1 110 ? 44.212 54.685 44.453 1.00 19.42 110 ASP B O 1
ATOM 2290 N N . ASN B 1 111 ? 42.964 53.113 45.493 1.00 15.84 111 ASN B N 1
ATOM 2291 C CA . ASN B 1 111 ? 43.998 52.700 46.463 1.00 16.36 111 ASN B CA 1
ATOM 2292 C C . ASN B 1 111 ? 43.850 51.207 46.621 1.00 15.92 111 ASN B C 1
ATOM 2293 O O . ASN B 1 111 ? 43.398 50.714 47.673 1.00 16.21 111 ASN B O 1
ATOM 2298 N N . GLN B 1 112 ? 44.167 50.478 45.554 1.00 15.37 112 GLN B N 1
ATOM 2299 C CA . GLN B 1 112 ? 43.896 49.045 45.458 1.00 15.67 112 GLN B CA 1
ATOM 2300 C C . GLN B 1 112 ? 45.007 48.208 46.072 1.00 16.17 112 GLN B C 1
ATOM 2301 O O . GLN B 1 112 ? 45.592 47.338 45.448 1.00 17.45 112 GLN B O 1
ATOM 2307 N N . GLN B 1 113 ? 45.249 48.471 47.347 1.00 15.77 113 GLN B N 1
ATOM 2308 C CA . GLN B 1 113 ? 46.222 47.678 48.096 1.00 16.42 113 GLN B CA 1
ATOM 2309 C C . GLN B 1 113 ? 45.621 46.321 48.427 1.00 14.82 113 GLN B C 1
ATOM 2310 O O . GLN B 1 113 ? 44.429 46.199 48.758 1.00 14.91 113 GLN B O 1
ATOM 2316 N N . ILE B 1 114 ? 46.441 45.301 48.349 1.00 14.70 114 ILE B N 1
ATOM 2317 C CA . ILE B 1 114 ? 46.069 43.919 48.622 1.00 14.32 114 ILE B CA 1
ATOM 2318 C C . ILE B 1 114 ? 47.036 43.476 49.735 1.00 13.50 114 ILE B C 1
ATOM 2319 O O . ILE B 1 114 ? 48.265 43.522 49.564 1.00 14.32 114 ILE B O 1
ATOM 2324 N N . ILE B 1 115 ? 46.514 43.037 50.855 1.00 13.54 115 ILE B N 1
ATOM 2325 C CA . ILE B 1 115 ? 47.370 42.849 52.083 1.00 13.60 115 ILE B CA 1
ATOM 2326 C C . ILE B 1 115 ? 47.548 41.349 52.291 1.00 14.57 115 ILE B C 1
ATOM 2327 O O . ILE B 1 115 ? 46.560 40.621 52.429 1.00 14.43 115 ILE B O 1
ATOM 2332 N N . LEU B 1 116 ? 48.806 40.922 52.381 1.00 14.39 116 LEU B N 1
ATOM 2333 C CA . LEU B 1 116 ? 49.113 39.559 52.813 1.00 15.64 116 LEU B CA 1
ATOM 2334 C C . LEU B 1 116 ? 49.211 39.558 54.350 1.00 15.51 116 LEU B C 1
ATOM 2335 O O . LEU B 1 116 ? 50.109 40.201 54.913 1.00 17.81 116 LEU B O 1
ATOM 2340 N N . VAL B 1 117 ? 48.251 38.898 54.973 1.00 16.01 117 VAL B N 1
ATOM 2341 C CA . VAL B 1 117 ? 48.087 38.827 56.437 1.00 16.15 117 VAL B CA 1
ATOM 2342 C C . VAL B 1 117 ? 48.669 37.472 56.883 1.00 17.59 117 VAL B C 1
ATOM 2343 O O . VAL 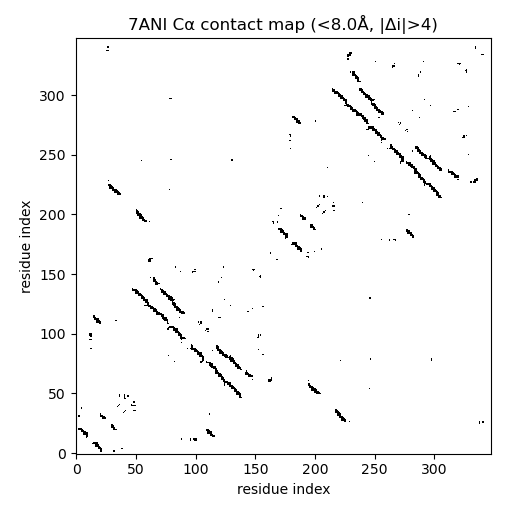B 1 117 ? 48.069 36.431 56.607 1.00 19.58 117 VAL B O 1
ATOM 2347 N N . PRO B 1 118 ? 49.834 37.452 57.566 1.00 18.92 118 PRO B N 1
ATOM 2348 C CA . PRO B 1 118 ? 50.442 36.172 57.892 1.00 18.73 118 PRO B CA 1
ATOM 2349 C C . PRO B 1 118 ? 49.711 35.391 58.973 1.00 16.94 118 PRO B C 1
ATOM 2350 O O . PRO B 1 118 ? 48.905 35.939 59.736 1.00 17.44 118 PRO B O 1
ATOM 2354 N N . ALA B 1 119 ? 50.029 34.109 59.058 1.00 18.49 119 ALA B N 1
ATOM 2355 C CA . ALA B 1 119 ? 49.649 33.318 60.211 1.00 19.30 119 ALA B CA 1
ATOM 2356 C C . ALA B 1 119 ? 50.106 34.033 61.511 1.00 18.58 119 ALA B C 1
ATOM 2357 O O . ALA B 1 119 ? 51.183 34.651 61.555 1.00 20.62 119 ALA B O 1
ATOM 2359 N N . GLY B 1 120 ? 49.262 33.981 62.533 1.00 17.51 120 GLY B N 1
ATOM 2360 C CA . GLY B 1 120 ? 49.562 34.599 63.817 1.00 17.69 120 GLY B CA 1
ATOM 2361 C C . GLY B 1 120 ? 49.087 36.034 63.911 1.00 18.73 120 GLY B C 1
ATOM 2362 O O . GLY B 1 120 ? 49.369 36.687 64.901 1.00 22.09 120 GLY B O 1
ATOM 2363 N N . PHE B 1 121 ? 48.372 36.528 62.888 1.00 17.43 121 PHE B N 1
ATOM 2364 C CA . PHE B 1 121 ? 47.827 37.870 62.885 1.00 17.19 121 PHE B CA 1
ATOM 2365 C C . PHE B 1 121 ? 46.297 37.826 62.980 1.00 17.31 121 PHE B C 1
ATOM 2366 O O . PHE B 1 121 ? 45.670 36.877 62.485 1.00 17.81 121 PHE B O 1
ATOM 2374 N N . GLY B 1 122 ? 45.739 38.873 63.572 1.00 15.10 122 GLY B N 1
ATOM 2375 C CA . GLY B 1 122 ? 44.307 39.105 63.539 1.00 15.34 122 GLY B CA 1
ATOM 2376 C C . GLY B 1 122 ? 43.935 39.972 62.344 1.00 15.59 122 GLY B C 1
ATOM 2377 O O . GLY B 1 122 ? 44.685 40.867 61.952 1.00 17.32 122 GLY B O 1
ATOM 2378 N N . ASN B 1 123 ? 42.740 39.694 61.796 1.00 15.27 123 ASN B N 1
ATOM 2379 C CA . ASN B 1 123 ? 42.235 40.354 60.585 1.00 15.52 123 ASN B CA 1
ATOM 2380 C C . ASN B 1 123 ? 40.898 41.004 60.885 1.00 14.69 123 ASN B C 1
ATOM 2381 O O . ASN B 1 123 ? 40.055 40.409 61.541 1.00 15.49 123 ASN B O 1
ATOM 2386 N N . ALA B 1 124 ? 40.705 42.224 60.390 1.00 13.72 124 ALA B N 1
ATOM 2387 C CA . ALA B 1 124 ? 39.423 42.918 60.576 1.00 13.35 124 ALA B CA 1
ATOM 2388 C C . ALA B 1 124 ? 39.235 43.981 59.508 1.00 13.68 124 ALA B C 1
ATOM 2389 O O . ALA B 1 124 ? 40.184 44.454 58.897 1.00 15.27 124 ALA B O 1
ATOM 2391 N N . HIS B 1 125 ? 37.970 44.361 59.284 1.00 13.25 125 HIS B N 1
ATOM 2392 C CA . HIS B 1 125 ? 37.703 45.510 58.413 1.00 13.55 125 HIS B CA 1
ATOM 2393 C C . HIS B 1 125 ? 36.422 46.207 58.762 1.00 13.51 125 HIS B C 1
ATOM 2394 O O . HIS B 1 125 ? 35.561 45.609 59.380 1.00 14.68 125 HIS B O 1
ATOM 2401 N 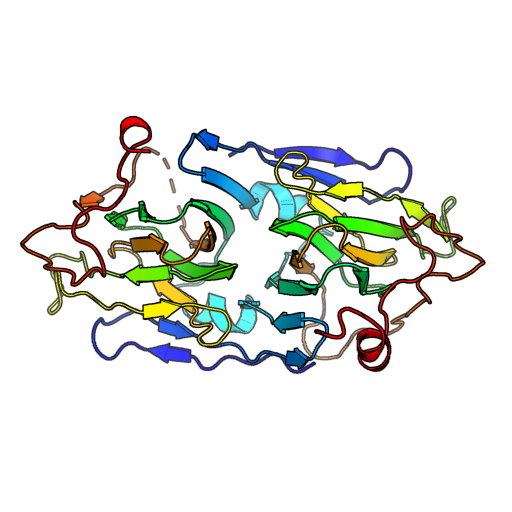N . TYR B 1 126 ? 36.325 47.474 58.323 1.00 14.21 126 TYR B N 1
ATOM 2402 C CA . TYR B 1 126 ? 35.202 48.347 58.624 1.00 15.39 126 TYR B CA 1
ATOM 2403 C C . TYR B 1 126 ? 34.752 48.985 57.284 1.00 15.54 126 TYR B C 1
ATOM 2404 O O . TYR B 1 126 ? 35.576 49.464 56.518 1.00 15.04 126 TYR B O 1
ATOM 2413 N N . VAL B 1 127 ? 33.448 49.042 57.042 1.00 15.29 127 VAL B N 1
ATOM 2414 C CA . VAL B 1 127 ? 32.907 49.572 55.764 1.00 15.71 127 VAL B CA 1
ATOM 2415 C C . VAL B 1 127 ? 32.538 51.044 55.887 1.00 14.96 127 VAL B C 1
ATOM 2416 O O . VAL B 1 127 ? 31.620 51.397 56.638 1.00 16.49 127 VAL B O 1
ATOM 2420 N N . THR B 1 128 ? 33.239 51.894 55.142 1.00 15.10 128 THR B N 1
ATOM 2421 C CA . THR B 1 128 ? 32.934 53.337 55.104 1.00 16.27 128 THR B CA 1
ATOM 2422 C C . THR B 1 128 ? 31.981 53.767 53.965 1.00 17.33 128 THR B C 1
ATOM 2423 O O . THR B 1 128 ? 31.334 54.791 54.078 1.00 19.89 128 THR B O 1
ATOM 2427 N N . SER B 1 129 ? 31.897 52.965 52.908 1.00 16.02 129 SER B N 1
ATOM 2428 C CA . SER B 1 129 ? 31.005 53.251 51.784 1.00 16.35 129 SER B CA 1
ATOM 2429 C C . SER B 1 129 ? 29.590 52.758 52.078 1.00 18.01 129 SER B C 1
ATOM 2430 O O . SER B 1 129 ? 29.315 52.200 53.140 1.00 19.10 129 SER B O 1
ATOM 2433 N N . GLU B 1 130 ? 28.673 52.979 51.129 1.00 18.20 130 GLU B N 1
ATOM 2434 C CA . GLU B 1 130 ? 27.287 52.560 51.329 1.00 19.86 130 GLU B CA 1
ATOM 2435 C C . GLU B 1 130 ? 27.190 51.042 51.543 1.00 18.50 130 GLU B C 1
ATOM 2436 O O . GLU B 1 130 ? 26.413 50.558 52.368 1.00 19.68 130 GLU B O 1
ATOM 2442 N N . SER B 1 131 ? 27.974 50.293 50.769 1.00 17.05 131 SER B N 1
ATOM 2443 C CA . SER B 1 131 ? 28.239 48.899 51.023 1.00 17.05 131 SER B CA 1
ATOM 2444 C C . SER B 1 131 ? 29.640 48.617 50.450 1.00 14.91 131 SER B C 1
ATOM 2445 O O . SER B 1 131 ? 30.163 49.402 49.691 1.00 15.58 131 SER B O 1
ATOM 2448 N N . ALA B 1 132 ? 30.220 47.474 50.838 1.00 14.06 132 ALA B N 1
ATOM 2449 C CA . ALA B 1 132 ? 31.522 47.093 50.289 1.00 13.72 132 ALA B CA 1
ATOM 2450 C C . ALA B 1 132 ? 31.543 45.582 50.035 1.00 13.87 132 ALA B C 1
ATOM 2451 O O . ALA B 1 132 ? 30.947 44.809 50.802 1.00 16.03 132 ALA B O 1
ATOM 2453 N N . VAL B 1 133 ? 32.341 45.172 49.038 1.00 13.05 133 VAL B N 1
ATOM 2454 C CA . VAL B 1 133 ? 32.619 43.781 48.811 1.00 12.98 133 VAL B CA 1
ATOM 2455 C C . VAL B 1 133 ? 34.098 43.557 49.137 1.00 13.38 133 VAL B C 1
ATOM 2456 O O . VAL B 1 133 ? 34.994 44.070 48.490 1.00 13.97 133 VAL B O 1
ATOM 2460 N N . TYR B 1 134 ? 34.296 42.734 50.173 1.00 13.26 134 TYR B N 1
ATOM 2461 C CA . TYR B 1 134 ? 35.600 42.292 50.620 1.00 13.03 134 TYR B CA 1
ATOM 2462 C C . TYR B 1 134 ? 35.918 40.979 49.944 1.00 12.83 134 TYR B C 1
ATOM 2463 O O . TYR B 1 134 ? 35.084 40.080 49.872 1.00 15.05 134 TYR B O 1
ATOM 2472 N N . TYR B 1 135 ? 37.150 40.880 49.442 1.00 12.94 135 TYR B N 1
ATOM 2473 C CA . TYR B 1 135 ? 37.652 39.669 48.780 1.00 13.87 135 TYR B CA 1
ATOM 2474 C C . TYR B 1 135 ? 38.860 39.195 49.558 1.00 14.07 135 TYR B C 1
ATOM 2475 O O . TYR B 1 135 ? 39.796 39.987 49.795 1.00 14.66 135 TYR B O 1
ATOM 2484 N N . TYR B 1 136 ? 38.875 37.928 49.945 1.00 13.63 136 TYR B N 1
ATOM 2485 C CA . TYR B 1 136 ? 40.129 37.405 50.489 1.00 14.33 136 TYR B CA 1
ATOM 2486 C C . TYR B 1 136 ? 40.376 35.973 50.094 1.00 14.08 136 TYR B C 1
ATOM 2487 O O . TYR B 1 136 ? 39.461 35.183 49.868 1.00 15.95 136 TYR B O 1
ATOM 2496 N N . LYS B 1 137 ? 41.671 35.701 49.883 1.00 13.87 137 LYS B N 1
ATOM 2497 C CA . LYS B 1 137 ? 42.134 34.351 49.636 1.00 13.90 137 LYS B CA 1
ATOM 2498 C C . LYS B 1 137 ? 42.757 33.782 50.949 1.00 13.35 137 LYS B C 1
ATOM 2499 O O . LYS B 1 137 ? 43.247 34.549 51.815 1.00 14.53 137 LYS B O 1
ATOM 2505 N N . CYS B 1 138 ? 42.729 32.458 51.094 1.00 13.95 138 CYS B N 1
ATOM 2506 C CA . CYS B 1 138 ? 43.299 31.766 52.267 1.00 15.73 138 CYS B CA 1
ATOM 2507 C C . CYS B 1 138 ? 44.246 30.675 51.856 1.00 14.78 138 CYS B C 1
ATOM 2508 O O . CYS B 1 138 ? 44.023 29.989 50.838 1.00 15.44 138 CYS B O 1
ATOM 2511 N N . ALA B 1 139 ? 45.307 30.510 52.678 1.00 15.13 139 ALA B N 1
ATOM 2512 C CA . ALA B 1 139 ? 46.303 29.441 52.536 1.00 15.40 139 ALA B CA 1
ATOM 2513 C C . ALA B 1 139 ? 46.608 28.836 53.894 1.00 14.36 139 ALA B C 1
ATOM 2514 O O . ALA B 1 139 ? 46.788 29.586 54.852 1.00 16.68 139 ALA B O 1
ATOM 2516 N N . TYR B 1 140 ? 46.590 27.517 53.987 1.00 14.54 140 TYR B N 1
ATOM 2517 C CA . TYR B 1 140 ? 46.950 26.839 55.230 1.00 15.28 140 TYR B CA 1
ATOM 2518 C C . TYR B 1 140 ? 47.264 25.409 54.952 1.00 15.98 140 TYR B C 1
ATOM 2519 O O . TYR B 1 140 ? 46.733 24.817 53.996 1.00 17.39 140 TYR B O 1
ATOM 2528 N N . LYS B 1 141 ? 48.123 24.818 55.783 1.00 16.41 141 LYS B N 1
ATOM 2529 C CA . LYS B 1 141 ? 48.327 23.366 55.776 1.00 18.33 141 LYS B CA 1
ATOM 2530 C C . LYS B 1 141 ? 47.187 22.696 56.536 1.00 19.60 141 LYS B C 1
ATOM 2531 O O . LYS B 1 141 ? 46.657 23.259 57.487 1.00 20.49 141 LYS B O 1
ATOM 2537 N N . GLY B 1 142 ? 46.816 21.485 56.139 1.00 21.90 142 GLY B N 1
ATOM 2538 C CA . GLY B 1 142 ? 45.815 20.700 56.880 1.00 24.59 142 GLY B CA 1
ATOM 2539 C C . GLY B 1 142 ? 44.383 21.035 56.495 1.00 27.73 142 GLY B C 1
ATOM 2540 O O . GLY B 1 142 ? 43.757 21.922 57.075 1.00 30.12 142 GLY B O 1
ATOM 2541 N N . ASP B 1 143 ? 43.848 20.310 55.520 1.00 24.00 143 ASP B N 1
ATOM 2542 C CA . ASP B 1 143 ? 42.536 20.619 54.982 1.00 25.69 143 ASP B CA 1
ATOM 2543 C C . ASP B 1 143 ? 41.330 19.986 55.706 1.00 28.03 143 ASP B C 1
ATOM 2544 O O . ASP B 1 143 ? 40.188 20.177 55.251 1.00 32.75 143 ASP B O 1
ATOM 2549 N N . TYR B 1 144 ? 41.529 19.190 56.748 1.00 26.97 144 TYR B N 1
ATOM 2550 C CA . TYR B 1 144 ? 40.391 18.396 57.286 1.00 26.53 144 TYR B CA 1
ATOM 2551 C C . TYR B 1 144 ? 39.904 18.798 58.690 1.00 29.95 144 TYR B C 1
ATOM 2552 O O . TYR B 1 144 ? 38.693 18.688 58.997 1.00 30.60 144 TYR B O 1
ATOM 2561 N N . VAL B 1 145 ? 40.825 19.267 59.538 1.00 30.74 145 VAL B N 1
ATOM 2562 C CA . VAL B 1 145 ? 40.493 19.674 60.892 1.00 32.17 145 VAL B CA 1
ATOM 2563 C C . VAL B 1 145 ? 40.715 21.181 61.047 1.00 34.76 145 VAL B C 1
ATOM 2564 O O . VAL B 1 145 ? 41.738 21.745 60.602 1.00 34.83 145 VAL B O 1
ATOM 2568 N N . ASP B 1 146 ? 39.747 21.826 61.689 1.00 37.70 146 ASP B N 1
ATOM 2569 C CA . ASP B 1 146 ? 39.752 23.284 61.830 1.00 41.69 146 ASP B CA 1
ATOM 2570 C C . ASP B 1 146 ? 40.969 23.689 62.658 1.00 39.43 146 ASP B C 1
ATOM 2571 O O . ASP B 1 146 ? 41.526 22.875 63.423 1.00 38.05 146 ASP B O 1
ATOM 2576 N N . ALA B 1 147 ? 41.394 24.934 62.473 1.00 37.48 147 ALA B N 1
ATOM 2577 C CA . ALA B 1 147 ? 42.647 25.402 63.095 1.00 37.30 147 ALA B CA 1
ATOM 2578 C C . ALA B 1 147 ? 42.566 25.340 64.622 1.00 38.78 147 ALA B C 1
ATOM 2579 O O . ALA B 1 147 ? 41.542 25.707 65.207 1.00 39.20 147 ALA B O 1
ATOM 2581 N N . PRO B 1 148 ? 43.637 24.849 65.273 1.00 39.05 148 PRO B N 1
ATOM 2582 C CA . PRO B 1 148 ? 43.754 25.038 66.709 1.00 42.17 148 PRO B CA 1
ATOM 2583 C C . PRO B 1 148 ? 44.153 26.469 67.011 1.00 40.27 148 PRO B C 1
ATOM 2584 O O . PRO B 1 148 ? 44.493 27.229 66.117 1.00 45.53 148 PRO B O 1
ATOM 2588 N N . ASP B 1 149 ? 44.114 26.825 68.275 1.00 39.27 149 ASP B N 1
ATOM 2589 C CA . ASP B 1 149 ? 44.636 28.111 68.710 1.00 35.39 149 ASP B CA 1
ATOM 2590 C C . ASP B 1 149 ? 44.019 29.306 67.923 1.00 32.06 149 ASP B C 1
ATOM 2591 O O . ASP B 1 149 ? 44.699 30.279 67.617 1.00 31.86 149 ASP B O 1
ATOM 2596 N N . GLN B 1 150 ? 42.725 29.216 67.610 1.00 29.43 150 GLN B N 1
ATOM 2597 C CA . GLN B 1 150 ? 42.020 30.336 66.991 1.00 25.94 150 GLN B CA 1
ATOM 2598 C C . GLN B 1 150 ? 41.747 31.383 68.055 1.00 26.94 150 GLN B C 1
ATOM 2599 O O . GLN B 1 150 ? 41.639 31.075 69.255 1.00 32.83 150 GLN B O 1
ATOM 2605 N N . PHE B 1 151 ? 41.696 32.627 67.636 1.00 22.39 151 PHE B N 1
ATOM 2606 C CA . PHE B 1 151 ? 41.396 33.730 68.540 1.00 22.02 151 PHE B CA 1
ATOM 2607 C C . PHE B 1 151 ? 40.451 34.743 67.905 1.00 20.42 151 PHE B C 1
ATOM 2608 O O . PHE B 1 151 ? 40.436 34.929 66.665 1.00 21.08 151 PHE B O 1
ATOM 2616 N N . THR B 1 152 ? 39.619 35.349 68.753 1.00 20.30 152 THR B N 1
ATOM 2617 C CA . THR B 1 152 ? 38.757 36.447 68.335 1.00 20.56 152 THR B CA 1
ATOM 2618 C C . THR B 1 152 ? 38.890 37.524 69.362 1.00 19.66 152 THR B C 1
ATOM 2619 O O . THR B 1 152 ? 38.718 37.272 70.563 1.00 24.28 152 THR B O 1
ATOM 2623 N N . TYR B 1 153 ? 39.236 38.713 68.902 1.00 19.00 153 TYR B N 1
ATOM 2624 C CA . TYR B 1 153 ? 39.344 39.873 69.761 1.00 19.51 153 TYR B CA 1
ATOM 2625 C C . TYR B 1 153 ? 38.282 40.891 69.424 1.00 19.41 153 TYR B C 1
ATOM 2626 O O . TYR B 1 153 ? 37.875 41.023 68.267 1.00 20.54 153 TYR B O 1
ATOM 2635 N N . ALA B 1 154 ? 37.806 41.597 70.435 1.00 18.72 154 ALA B N 1
ATOM 2636 C CA . ALA B 1 154 ? 36.806 42.629 70.213 1.00 19.21 154 ALA B CA 1
ATOM 2637 C C . ALA B 1 154 ? 37.390 43.744 69.364 1.00 17.25 154 ALA B C 1
ATOM 2638 O O . ALA B 1 154 ? 38.547 44.124 69.513 1.00 17.28 154 ALA B O 1
ATOM 2640 N N . TRP B 1 155 ? 36.576 44.273 68.457 1.00 18.22 155 TRP B N 1
ATOM 2641 C CA . TRP B 1 155 ? 36.950 45.413 67.611 1.00 17.44 155 TRP B CA 1
ATOM 2642 C C . TRP B 1 155 ? 37.583 46.554 68.403 1.00 17.83 155 TRP B C 1
ATOM 2643 O O . TRP B 1 155 ? 38.573 47.138 67.928 1.00 17.78 155 TRP B O 1
ATOM 2654 N N . ASN B 1 156 ? 37.049 46.810 69.597 1.00 17.39 156 ASN B N 1
ATOM 2655 C CA . ASN B 1 156 ? 37.519 47.890 70.473 1.00 18.10 156 ASN B CA 1
ATOM 2656 C C . ASN B 1 156 ? 38.321 47.384 71.713 1.00 18.26 156 ASN B C 1
ATOM 2657 O O . ASN B 1 156 ? 38.378 48.064 72.731 1.00 20.18 156 ASN B O 1
ATOM 2662 N N . ASP B 1 157 ? 38.978 46.240 71.559 1.00 17.60 157 ASP B N 1
ATOM 2663 C CA . ASP B 1 157 ? 39.874 45.710 72.582 1.00 19.73 157 ASP B CA 1
ATOM 2664 C C . ASP B 1 157 ? 40.808 46.829 73.044 1.00 19.70 157 ASP B C 1
ATOM 2665 O O . ASP B 1 157 ? 41.482 47.431 72.238 1.00 18.84 157 ASP B O 1
ATOM 2670 N N . GLU B 1 158 ? 40.864 47.062 74.350 1.00 20.89 158 GLU B N 1
ATOM 2671 C CA . GLU B 1 158 ? 41.604 48.206 74.872 1.00 22.70 158 GLU B CA 1
ATOM 2672 C C . GLU B 1 158 ? 43.112 47.996 74.862 1.00 20.78 158 GLU B C 1
ATOM 2673 O O . GLU B 1 158 ? 43.861 48.975 74.922 1.00 23.96 158 GLU B O 1
ATOM 2679 N N . ARG B 1 159 ? 43.566 46.752 74.779 1.00 20.03 159 ARG B N 1
ATOM 2680 C CA . ARG B 1 159 ? 45.028 46.502 74.695 1.00 19.31 159 ARG B CA 1
ATOM 2681 C C . ARG B 1 159 ? 45.540 46.903 73.310 1.00 19.24 159 ARG B C 1
ATOM 2682 O O . ARG B 1 159 ? 46.680 47.384 73.171 1.00 21.33 159 ARG B O 1
ATOM 2690 N N . ILE B 1 160 ? 44.709 46.707 72.262 1.00 18.11 160 ILE B N 1
ATOM 2691 C CA . ILE B 1 160 ? 45.117 47.073 70.900 1.00 17.24 160 ILE B CA 1
ATOM 2692 C C . ILE B 1 160 ? 44.839 48.551 70.624 1.00 17.18 160 ILE B C 1
ATOM 2693 O O . ILE B 1 160 ? 45.657 49.246 70.014 1.00 18.65 160 ILE B O 1
ATOM 2698 N N . GLY B 1 161 ? 43.624 48.992 70.971 1.00 17.53 161 GLY B N 1
ATOM 2699 C CA . GLY B 1 161 ? 43.273 50.407 70.824 1.00 17.02 161 GLY B CA 1
ATOM 2700 C C . GLY B 1 161 ? 43.146 50.928 69.397 1.00 16.88 161 GLY B C 1
ATOM 2701 O O . GLY B 1 161 ? 43.593 52.040 69.079 1.00 17.53 161 GLY B O 1
ATOM 2702 N N . ILE B 1 162 ? 42.507 50.139 68.532 1.00 16.74 162 ILE B N 1
ATOM 2703 C CA . ILE B 1 162 ? 42.409 50.552 67.155 1.00 16.19 162 ILE B CA 1
ATOM 2704 C C . ILE B 1 162 ? 41.609 51.830 67.001 1.00 15.53 162 ILE B C 1
ATOM 2705 O O . ILE B 1 162 ? 40.528 51.966 67.598 1.00 17.05 162 ILE B O 1
ATOM 2710 N N . ASP B 1 163 ? 42.118 52.738 66.175 1.00 16.20 163 ASP B N 1
ATOM 2711 C CA . ASP B 1 163 ? 41.426 53.976 65.782 1.00 16.65 163 ASP B CA 1
ATOM 2712 C C . ASP B 1 163 ? 40.496 53.709 64.581 1.00 17.48 163 ASP B C 1
ATOM 2713 O O . ASP B 1 163 ? 40.897 53.798 63.460 1.00 21.63 163 ASP B O 1
ATOM 2718 N N . TRP B 1 164 ? 39.272 53.362 64.871 1.00 17.74 164 TRP B N 1
ATOM 2719 C CA . TRP B 1 164 ? 38.291 53.156 63.815 1.00 18.05 164 TRP B CA 1
ATOM 2720 C C . TRP B 1 164 ? 37.615 54.488 63.472 1.00 18.42 164 TRP B C 1
ATOM 2721 O O . TRP B 1 164 ? 37.578 55.408 64.306 1.00 20.42 164 TRP B O 1
ATOM 2732 N N . PRO B 1 165 ? 36.983 54.573 62.289 1.00 17.91 165 PRO B N 1
ATOM 2733 C CA . PRO B 1 165 ? 36.329 55.841 61.922 1.00 20.76 165 PRO B CA 1
ATOM 2734 C C . PRO B 1 165 ? 35.035 56.180 62.650 1.00 21.81 165 PRO B C 1
ATOM 2735 O O . PRO B 1 165 ? 34.515 57.299 62.479 1.00 27.28 165 PRO B O 1
ATOM 2739 N N . THR B 1 166 ? 34.543 55.270 63.465 1.00 21.47 166 THR B N 1
ATOM 2740 C CA . THR B 1 166 ? 33.360 55.481 64.301 1.00 23.05 166 THR B CA 1
ATOM 2741 C C . THR B 1 166 ? 33.572 54.849 65.711 1.00 23.48 166 THR B C 1
ATOM 2742 O O . THR B 1 166 ? 34.332 53.900 65.880 1.00 27.17 166 THR B O 1
ATOM 2746 N N . ASN B 1 167 ? 32.802 55.342 66.669 1.00 24.33 167 ASN B N 1
ATOM 2747 C CA . ASN B 1 167 ? 32.598 54.691 67.963 1.00 28.16 167 ASN B CA 1
ATOM 2748 C C . ASN B 1 167 ? 31.338 53.814 68.008 1.00 24.37 167 ASN B C 1
ATOM 2749 O O . ASN B 1 167 ? 31.084 53.202 69.040 1.00 25.21 167 ASN B O 1
ATOM 2754 N N . SER B 1 168 ? 30.554 53.758 66.913 1.00 23.29 168 SER B N 1
ATOM 2755 C CA . SER B 1 168 ? 29.244 53.111 66.912 1.00 24.46 168 SER B CA 1
ATOM 2756 C C . SER B 1 168 ? 29.071 52.195 65.716 1.00 20.77 168 SER B C 1
ATOM 2757 O O . SER B 1 168 ? 28.095 52.363 64.955 1.00 23.67 168 SER B O 1
ATOM 2760 N N . PRO B 1 169 ? 29.973 51.215 65.547 1.00 18.99 169 PRO B N 1
ATOM 2761 C CA . PRO B 1 169 ? 29.833 50.279 64.437 1.00 18.65 169 PRO B CA 1
ATOM 2762 C C . PRO B 1 169 ? 28.683 49.303 64.662 1.00 18.95 169 PRO B C 1
ATOM 2763 O O . PRO B 1 169 ? 28.219 49.091 65.779 1.00 20.25 169 PRO B O 1
ATOM 2767 N N . ILE B 1 170 ? 28.275 48.661 63.576 1.00 20.23 170 ILE B N 1
ATOM 2768 C CA . ILE B 1 170 ? 27.376 47.528 63.644 1.00 20.43 170 ILE B CA 1
ATOM 2769 C C . ILE B 1 170 ? 28.175 46.223 63.800 1.00 20.57 170 ILE B C 1
ATOM 2770 O O . ILE B 1 170 ? 28.993 45.913 62.947 1.00 20.87 170 ILE B O 1
ATOM 2775 N N . LEU B 1 171 ? 27.995 45.505 64.914 1.00 20.02 171 LEU B N 1
ATOM 2776 C CA . LEU B 1 171 ? 28.744 44.233 65.199 1.00 21.70 171 LEU B CA 1
ATOM 2777 C C . LEU B 1 171 ? 27.860 43.007 65.003 1.00 21.08 171 LEU B C 1
ATOM 2778 O O . LEU B 1 171 ? 27.962 42.246 64.039 1.00 24.58 171 LEU B O 1
ATOM 2783 N N . SER B 1 172 ? 26.932 42.868 65.910 1.00 24.47 172 SER B N 1
ATOM 2784 C CA . SER B 1 172 ? 25.887 41.850 65.855 1.00 23.01 172 SER B CA 1
ATOM 2785 C C . SER B 1 172 ? 24.818 42.197 64.859 1.00 23.23 172 SER B C 1
ATOM 2786 O O . SER B 1 172 ? 24.607 43.353 64.550 1.00 22.34 172 SER B O 1
ATOM 2789 N N . GLU B 1 173 ? 24.103 41.180 64.389 1.00 23.96 173 GLU B N 1
ATOM 2790 C CA . GLU B 1 173 ? 22.913 41.448 63.587 1.00 26.06 173 GLU B CA 1
ATOM 2791 C C . GLU B 1 173 ? 21.866 42.290 64.355 1.00 26.14 173 GLU B C 1
ATOM 2792 O O . GLU B 1 173 ? 21.197 43.157 63.780 1.00 26.84 173 GLU B O 1
ATOM 2798 N N . ARG B 1 174 ? 21.780 42.102 65.680 1.00 26.63 174 ARG B N 1
ATOM 2799 C CA . ARG B 1 174 ? 20.856 42.858 66.514 1.00 27.67 174 ARG B CA 1
ATOM 2800 C C . ARG B 1 174 ? 21.145 44.371 66.500 1.00 25.43 174 ARG B C 1
ATOM 2801 O O . ARG B 1 174 ? 20.264 45.175 66.700 1.00 29.46 174 ARG B O 1
ATOM 2809 N N . ASP B 1 175 ? 22.392 44.760 66.224 1.00 22.04 175 ASP B N 1
ATOM 2810 C CA . ASP B 1 175 ? 22.772 46.182 66.196 1.00 21.33 175 ASP B CA 1
ATOM 2811 C C . ASP B 1 175 ? 22.213 46.927 64.990 1.00 22.33 175 ASP B C 1
ATOM 2812 O O . ASP B 1 175 ? 22.134 48.147 64.966 1.00 23.12 175 ASP B O 1
ATOM 2817 N N . ILE B 1 176 ? 21.852 46.212 63.949 1.00 22.69 176 ILE B N 1
ATOM 2818 C CA . ILE B 1 176 ? 21.472 46.930 62.741 1.00 25.45 176 ILE B CA 1
ATOM 2819 C C . ILE B 1 176 ? 20.023 47.426 62.889 1.00 23.24 176 ILE B C 1
ATOM 2820 O O . ILE B 1 176 ? 19.636 48.341 62.184 1.00 24.72 176 ILE B O 1
ATOM 2825 N N . LEU B 1 177 ? 19.270 46.948 63.885 1.00 25.61 177 LEU B N 1
ATOM 2826 C CA . LEU B 1 177 ? 17.866 47.420 64.049 1.00 26.95 177 LEU B CA 1
ATOM 2827 C C . LEU B 1 177 ? 17.733 48.920 64.326 1.00 26.99 177 LEU B C 1
ATOM 2828 O O . LEU B 1 177 ? 16.723 49.561 63.928 1.00 29.25 177 LEU B O 1
ATOM 2833 N N . ALA B 1 178 ? 18.700 49.469 65.047 1.00 23.72 178 ALA B N 1
ATOM 2834 C CA . ALA B 1 178 ? 18.733 50.885 65.372 1.00 23.27 178 ALA B CA 1
ATOM 2835 C C . ALA B 1 178 ? 18.927 51.808 64.168 1.00 21.24 178 ALA B C 1
ATOM 2836 O O . ALA B 1 178 ? 18.540 52.968 64.225 1.00 23.81 178 ALA B O 1
ATOM 2838 N N . THR B 1 179 ? 19.574 51.285 63.134 1.00 21.01 179 THR B N 1
ATOM 2839 C CA . THR B 1 179 ? 20.039 52.066 61.999 1.00 24.35 179 THR B CA 1
ATOM 2840 C C . THR B 1 179 ? 19.017 52.036 60.846 1.00 25.79 179 THR B C 1
ATOM 2841 O O . THR B 1 179 ? 18.244 51.092 60.694 1.00 26.33 179 THR B O 1
ATOM 2845 N N . LYS B 1 180 ? 19.026 53.080 60.047 1.00 27.40 180 LYS B N 1
ATOM 2846 C CA . LYS B 1 180 ? 18.267 53.134 58.806 1.00 26.33 180 LYS B CA 1
ATOM 2847 C C . LYS B 1 180 ? 16.803 52.665 58.953 1.00 25.49 180 LYS B C 1
ATOM 2848 O O . LYS B 1 180 ? 16.306 51.882 58.105 1.00 28.32 180 LYS B O 1
ATOM 2854 N N . ASN B 1 181 ? 16.116 53.137 60.000 1.00 20.48 181 ASN B N 1
ATOM 2855 C CA . ASN B 1 181 ? 14.657 52.884 60.129 1.00 20.58 181 ASN B CA 1
ATOM 2856 C C . ASN B 1 181 ? 13.948 53.770 59.100 1.00 19.42 181 ASN B C 1
ATOM 2857 O O . ASN B 1 181 ? 14.027 54.998 59.203 1.00 21.51 181 ASN B O 1
ATOM 2862 N N . LYS B 1 182 ? 13.281 53.174 58.118 1.00 18.45 182 LYS B N 1
ATOM 2863 C CA . LYS B 1 182 ? 12.683 53.974 57.038 1.00 20.24 182 LYS B CA 1
ATOM 2864 C C . LYS B 1 182 ? 11.454 54.708 57.539 1.00 19.00 182 LYS B C 1
ATOM 2865 O O . LYS B 1 182 ? 10.669 54.149 58.292 1.00 20.22 182 LYS B O 1
ATOM 2871 N N . GLY B 1 183 ? 11.330 55.974 57.174 1.00 19.14 183 GLY B N 1
ATOM 2872 C CA . GLY B 1 183 ? 10.180 56.769 57.585 1.00 19.73 183 GLY B CA 1
ATOM 2873 C C . GLY B 1 183 ? 8.886 56.450 56.865 1.00 19.60 183 GLY B C 1
ATOM 2874 O O . GLY B 1 183 ? 8.963 56.060 55.680 1.00 21.45 183 GLY B O 1
#

Solvent-accessible surface area: 16983 Å² total; per-residue (Å²): 156,61,74,109,36,80,49,88,61,11,183,89,0,142,20,0,50,26,0,46,11,46,49,75,126,47,93,52,9,8,27,10,12,1,7,11,19,119,22,0,14,134,37,12,54,160,66,37,99,18,57,5,0,45,1,16,34,1,95,93,29,0,9,33,21,0,64,1,30,85,150,22,44,20,3,0,1,3,12,55,26,48,0,17,0,0,0,0,0,14,69,166,138,16,139,34,61,20,120,59,33,63,26,80,0,27,98,99,66,12,40,2,0,3,2,10,17,6,3,0,13,3,4,10,0,38,29,166,17,2,2,3,4,27,5,5,0,83,235,146,131,67,112,25,80,48,58,33,88,15,150,131,14,50,17,106,18,70,29,144,81,12,20,85,44,76,229,81,80,110,118,37,78,52,101,63,14,194,98,0,146,22,0,58,25,0,40,8,47,53,131,132,46,110,48,9,9,67,8,11,1,7,19,21,187,20,0,14,135,40,15,50,149,78,20,104,17,42,23,1,50,1,13,32,1,92,80,23,0,3,31,12,0,92,8,16,88,56,20,44,27,3,0,0,3,12,55,26,47,0,19,0,0,0,0,0,15,65,164,137,16,139,31,71,32,128,54,27,65,22,84,0,28,96,99,66,8,43,2,0,3,1,10,17,6,4,0,13,3,4,9,0,36,28,125,19,1,1,3,3,23,5,15,0,49,130,49,57,187,126,119,16,80,101,101,33,95,59,55,42,81,36,173,204,16,49,17,102,18,68,34,143,84,16,7,51,52,59,192,60,18,119,87,45,159,113,201,140

Organism: Campylobacter jejuni (NCBI:txid197)

InterPro domains:
  IPR000888 dTDP-4-dehydrorhamnose 3,5-epimerase-like [PF00908] (13-175)
  IPR000888 dTDP-4-dehydrorhamnose 3,5-epimerase-like [PTHR21047] (1-173)
  IPR011051 RmlC-like cupin domain superfamily [SSF51182] (9-176)
  IPR014710 RmlC-like jelly roll fold [G3DSA:2.60.120.10] (7-180)

Nearest PDB structures (foldseek):
  7ani-assembly1_A  TM=1.006E+00  e=2.850E-33  Campylobacter jejuni
  7anj-assembly1_B  TM=1.005E+00  e=6.581E-31  Campylobacter jejuni
  7anj-assembly1_A  TM=9.853E-01  e=9.122E-31  Campylobacter jejuni
  8dak-assembly1_B  TM=9.678E-01  e=8.044E-30  Campylobacter jejuni
  7ang-assembly1_D  TM=9.533E-01  e=2.397E-26  Campylobacter jejuni

Sequence (348 aa):
MAIEFNNIQESKILKGVYIITPNKKFRDLRGEIWTAFTSKAVDKLLPNGLKFIHDKFIHSKHNVIRGIHGDVKTYKLATCVYGEIHQVVVVDCRKDSPTYLKYEKFIINQDNQQIILVPAGFGNAHYVTSESAVYYYKCAYKAPDQFTYAWNDERIGIDWPTNSPILSERDIIEFNIQESKILKGVYIITPNKFRDLRGEIWTAFTSKAVDKLLPNGLKFIHDKKFIHSKHNVIRGIHHGDVKTYKLATCVYGEIHQVVVDCRKDSPTYLKYEKKFIINQDNQQIILVPAGFGNAHYVTSESAVYYYKCAYKGDYVDAPDQFTYAWNDERIGIDWPTNSPILSERDILATKNKG